Protein AF-A0A259CLA7-F1 (afdb_monomer)

Foldseek 3Di:
DDPDDDQLVVLVVLLVPFDPLLCVLLVCLNVQSPDPVHALLVSLVSLVVSVVQLLLLLQLLLLCQVVVADNVLSNVLSVLDPDDLVNSVLLLQLRFDDPVCPVLGQDVVLSCLLVLSVVVNVCSVVVHDDDSNSSSVSSSSSSVSLRVVQVSSCVNRVGGSSGDPPCSNPPDHHDDNVVSVVVCVVSPSDNPPPPPPPDDD

Solvent-accessible surface area (backbone atoms only — not comparable to full-atom values): 11556 Å² total; per-residue (Å²): 136,83,80,78,72,91,39,61,63,58,35,51,50,49,54,67,71,45,54,69,41,51,41,65,62,49,62,60,51,62,62,38,70,70,34,89,92,47,54,58,66,57,38,48,49,52,53,51,55,51,49,52,56,29,50,52,40,44,53,40,45,36,39,36,47,71,67,20,26,28,64,67,62,39,46,52,44,55,73,70,49,83,78,43,76,65,54,48,52,54,44,49,45,66,67,48,44,44,94,89,42,68,89,44,36,76,60,65,71,59,72,53,58,44,56,63,39,50,54,52,50,53,39,48,78,70,70,47,94,70,61,63,62,58,50,36,53,30,46,38,44,48,54,53,37,51,52,54,49,30,53,47,41,28,70,58,65,68,37,35,50,50,41,74,72,74,71,62,54,69,88,66,74,55,45,55,67,72,58,28,54,50,51,36,46,74,68,62,49,63,80,86,75,74,74,69,90,68,77,89,134

Mean predicted aligned error: 7.54 Å

Radius of gyration: 19.26 Å; Cα contacts (8 Å, |Δi|>4): 217; chains: 1; bounding box: 48×49×58 Å

Structure (mmCIF, N/CA/C/O backbone):
data_AF-A0A259CLA7-F1
#
_entry.id   AF-A0A259CLA7-F1
#
loop_
_atom_site.group_PDB
_atom_site.id
_atom_site.type_symbol
_atom_site.label_atom_id
_atom_site.label_alt_id
_atom_site.label_comp_id
_atom_site.label_asym_id
_atom_site.label_entity_id
_atom_site.label_seq_id
_atom_site.pdbx_PDB_ins_code
_atom_site.Cartn_x
_atom_site.Cartn_y
_atom_site.Cartn_z
_atom_site.occupancy
_atom_site.B_iso_or_equiv
_atom_site.auth_seq_id
_atom_site.auth_comp_id
_atom_site.auth_asym_id
_atom_site.auth_atom_id
_atom_site.pdbx_PDB_model_num
ATOM 1 N N . MET A 1 1 ? 23.508 8.935 -32.894 1.00 32.22 1 MET A N 1
ATOM 2 C CA . MET A 1 1 ? 22.497 9.513 -31.981 1.00 32.22 1 MET A CA 1
ATOM 3 C C . MET A 1 1 ? 21.351 8.520 -31.853 1.00 32.22 1 MET A C 1
ATOM 5 O O . MET A 1 1 ? 20.567 8.383 -32.784 1.00 32.22 1 MET A O 1
ATOM 9 N N . ALA A 1 2 ? 21.320 7.733 -30.776 1.00 34.12 2 ALA A N 1
ATOM 10 C CA . ALA A 1 2 ? 20.264 6.746 -30.567 1.00 34.12 2 ALA A CA 1
ATOM 11 C C . ALA A 1 2 ? 18.959 7.472 -30.205 1.00 34.12 2 ALA A C 1
ATOM 13 O O . ALA A 1 2 ? 18.927 8.256 -29.259 1.00 34.12 2 ALA A O 1
ATOM 14 N N . LYS A 1 3 ? 17.896 7.248 -30.987 1.00 33.78 3 LYS A N 1
ATOM 15 C CA . LYS A 1 3 ? 16.549 7.752 -30.692 1.00 33.78 3 LYS A CA 1
ATOM 16 C C . LYS A 1 3 ? 16.127 7.263 -29.303 1.00 33.78 3 LYS A C 1
ATOM 18 O O . LYS A 1 3 ? 16.074 6.058 -29.066 1.00 33.78 3 LYS A O 1
ATOM 23 N N . LYS A 1 4 ? 15.821 8.209 -28.412 1.00 36.16 4 LYS A N 1
ATOM 24 C CA . LYS A 1 4 ? 15.268 7.968 -27.073 1.00 36.16 4 LYS A CA 1
ATOM 25 C C . LYS A 1 4 ? 14.023 7.066 -27.201 1.00 36.16 4 LYS A C 1
ATOM 27 O O . LYS A 1 4 ? 13.143 7.393 -27.999 1.00 36.16 4 LYS A O 1
ATOM 32 N N . PRO A 1 5 ? 13.938 5.921 -26.500 1.00 36.41 5 PRO A N 1
ATOM 33 C CA . PRO A 1 5 ? 12.796 5.026 -26.636 1.00 36.41 5 PRO A CA 1
ATOM 34 C C . PRO A 1 5 ? 11.530 5.651 -26.009 1.00 36.41 5 PRO A C 1
ATOM 36 O O . PRO A 1 5 ? 11.637 6.321 -24.982 1.00 36.41 5 PRO A O 1
ATOM 39 N N . PRO A 1 6 ? 10.322 5.406 -26.554 1.00 42.72 6 PRO A N 1
ATOM 40 C CA . PRO A 1 6 ? 9.149 6.280 -26.375 1.00 42.72 6 PRO A CA 1
ATOM 41 C C . PRO A 1 6 ? 8.440 6.267 -25.003 1.00 42.72 6 PRO A C 1
ATOM 43 O O . PRO A 1 6 ? 7.346 6.799 -24.904 1.00 42.72 6 PRO A O 1
ATOM 46 N N . ASN A 1 7 ? 9.003 5.685 -23.936 1.00 59.47 7 ASN A N 1
ATOM 47 C CA . ASN A 1 7 ? 8.205 5.302 -22.749 1.00 59.47 7 ASN A CA 1
ATOM 48 C C . ASN A 1 7 ? 8.542 6.030 -21.429 1.00 59.47 7 ASN A C 1
ATOM 50 O O . ASN A 1 7 ? 7.901 5.738 -20.427 1.00 59.47 7 ASN A O 1
ATOM 54 N N . SER A 1 8 ? 9.544 6.918 -21.370 1.00 64.81 8 SER A N 1
ATOM 55 C CA . SER A 1 8 ? 9.834 7.692 -20.137 1.00 64.81 8 SER A CA 1
ATOM 56 C C . SER A 1 8 ? 8.822 8.828 -19.944 1.00 64.81 8 SER A C 1
ATOM 58 O O . SER A 1 8 ? 8.293 9.031 -18.850 1.00 64.81 8 SER A O 1
ATOM 60 N N . ASP A 1 9 ? 8.459 9.489 -21.044 1.00 78.62 9 ASP A N 1
ATOM 61 C CA . ASP A 1 9 ? 7.543 10.628 -21.038 1.00 78.62 9 ASP A CA 1
ATOM 62 C C . ASP A 1 9 ? 6.138 10.239 -20.555 1.00 78.62 9 ASP A C 1
ATOM 64 O O . ASP A 1 9 ? 5.470 11.038 -19.905 1.00 78.62 9 ASP A O 1
ATOM 68 N N . ASP A 1 10 ? 5.692 9.008 -20.812 1.00 84.12 10 ASP A N 1
ATOM 69 C CA . ASP A 1 10 ? 4.370 8.542 -20.384 1.00 84.12 10 ASP A CA 1
ATOM 70 C C . ASP A 1 10 ? 4.290 8.281 -18.878 1.00 84.12 10 ASP A C 1
ATOM 72 O O . ASP A 1 10 ? 3.266 8.580 -18.262 1.00 84.12 10 ASP A O 1
ATOM 76 N N . VAL A 1 11 ? 5.375 7.805 -18.257 1.00 86.31 11 VAL A N 1
ATOM 77 C CA . VAL A 1 11 ? 5.440 7.670 -16.794 1.00 86.31 11 VAL A CA 1
ATOM 78 C C . VAL A 1 11 ? 5.480 9.045 -16.139 1.00 86.31 11 VAL A C 1
ATOM 80 O O . VAL A 1 11 ? 4.775 9.278 -15.161 1.00 86.31 11 VAL A O 1
ATOM 83 N N . ILE A 1 12 ? 6.243 9.983 -16.708 1.00 89.00 12 ILE A N 1
ATOM 84 C CA . ILE A 1 12 ? 6.303 11.367 -16.224 1.00 89.00 12 ILE A CA 1
ATOM 85 C C . ILE A 1 12 ? 4.924 12.031 -16.330 1.00 89.00 12 ILE A C 1
ATOM 87 O O . ILE A 1 12 ? 4.471 12.657 -15.373 1.00 89.00 12 ILE A O 1
ATOM 91 N N . LYS A 1 13 ? 4.215 11.866 -17.455 1.00 89.19 13 LYS A N 1
ATOM 92 C CA . LYS A 1 13 ? 2.834 12.351 -17.614 1.00 89.19 13 LYS A CA 1
ATOM 93 C C . LYS A 1 13 ? 1.908 11.737 -16.568 1.00 89.19 13 LYS A C 1
ATOM 95 O O . LYS A 1 13 ? 1.192 12.478 -15.902 1.00 89.19 13 LYS A O 1
ATOM 100 N N . ALA A 1 14 ? 1.943 10.415 -16.391 1.00 90.00 14 ALA A N 1
ATOM 101 C CA . ALA A 1 14 ? 1.120 9.729 -15.398 1.00 90.00 14 ALA A CA 1
ATOM 102 C C . ALA A 1 14 ? 1.404 10.233 -13.976 1.00 90.00 14 ALA A C 1
ATOM 104 O O . ALA A 1 14 ? 0.478 10.593 -13.256 1.00 90.00 14 ALA A O 1
ATOM 105 N N . TYR A 1 15 ? 2.680 10.353 -13.604 1.00 92.00 15 TYR A N 1
ATOM 106 C CA . TYR A 1 15 ? 3.101 10.908 -12.321 1.00 92.00 15 TYR A CA 1
ATOM 107 C C . TYR A 1 15 ? 2.617 12.349 -12.136 1.00 92.00 15 TYR A C 1
ATOM 109 O O . TYR A 1 15 ? 2.125 12.712 -11.071 1.00 92.00 15 TYR A O 1
ATOM 117 N N . ASN A 1 16 ? 2.693 13.176 -13.179 1.00 91.19 16 ASN A N 1
ATOM 118 C CA . ASN A 1 16 ? 2.239 14.562 -13.132 1.00 91.19 16 ASN A CA 1
ATOM 119 C C . ASN A 1 16 ? 0.717 14.705 -13.007 1.00 91.19 16 ASN A C 1
ATOM 121 O O . ASN A 1 16 ? 0.265 15.699 -12.437 1.00 91.19 16 ASN A O 1
ATOM 125 N N . LEU A 1 17 ? -0.057 13.722 -13.466 1.00 92.38 17 LEU A N 1
ATOM 126 C CA . LEU A 1 17 ? -1.509 13.669 -13.275 1.00 92.38 17 LEU A CA 1
ATOM 127 C C . LEU A 1 17 ? -1.913 13.230 -11.859 1.00 92.38 17 LEU A C 1
ATOM 129 O O . LEU A 1 17 ? -3.044 13.480 -11.445 1.00 92.38 17 LEU A O 1
ATOM 133 N N . CYS A 1 18 ? -1.007 12.613 -11.099 1.00 92.50 18 CYS A N 1
ATOM 134 C CA . CYS A 1 18 ? -1.284 12.207 -9.728 1.00 92.50 18 CYS A CA 1
ATOM 135 C C . CYS A 1 18 ? -1.494 13.407 -8.788 1.00 92.50 18 CYS A 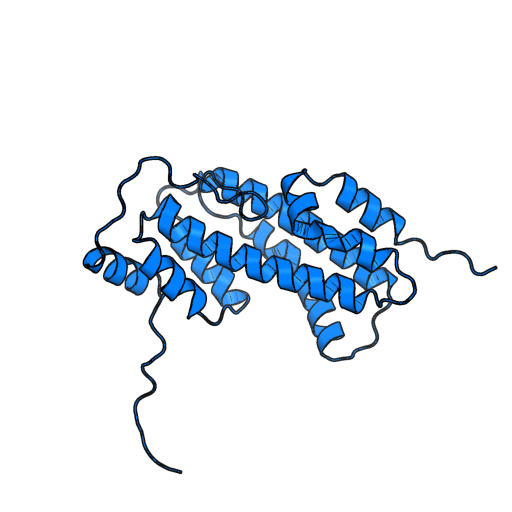C 1
ATOM 137 O O . CYS A 1 18 ? -0.947 14.503 -8.975 1.00 92.50 18 CYS A O 1
ATOM 139 N N . SER A 1 19 ? -2.255 13.171 -7.716 1.00 93.75 19 SER A N 1
ATOM 140 C CA . SER A 1 19 ? -2.429 14.135 -6.629 1.00 93.75 19 SER A CA 1
ATOM 141 C C . SER A 1 19 ? -1.108 14.413 -5.901 1.00 93.75 19 SER A C 1
ATOM 143 O O . SER A 1 19 ? -0.152 13.638 -5.986 1.00 93.75 19 SER A O 1
ATOM 145 N N . LYS A 1 20 ? -1.059 15.523 -5.152 1.00 93.31 20 LYS A N 1
ATOM 146 C CA . LYS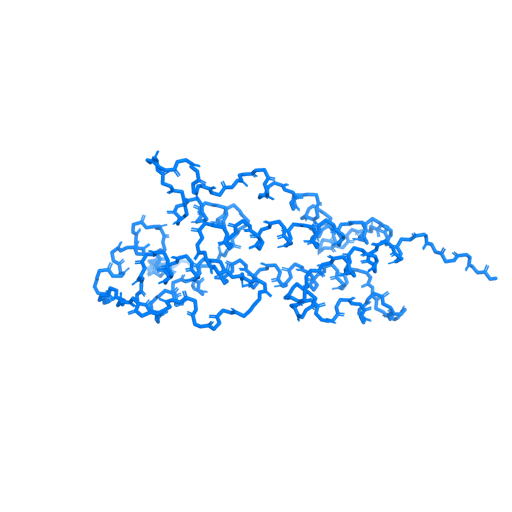 A 1 20 ? 0.113 15.888 -4.342 1.00 93.31 20 LYS A CA 1
ATOM 147 C C . LYS A 1 20 ? 0.504 14.774 -3.366 1.00 93.31 20 LYS A C 1
ATOM 149 O O . LYS A 1 20 ? 1.676 14.441 -3.301 1.00 93.31 20 LYS A O 1
ATOM 154 N N . ASP A 1 21 ? -0.469 14.157 -2.695 1.00 92.81 21 ASP A N 1
ATOM 155 C CA . ASP A 1 21 ? -0.229 13.047 -1.762 1.00 92.81 21 ASP A CA 1
ATOM 156 C C . ASP A 1 21 ? 0.521 11.890 -2.434 1.00 92.81 21 ASP A C 1
ATOM 158 O O . ASP A 1 21 ? 1.532 11.421 -1.924 1.00 92.81 21 ASP A O 1
ATOM 162 N N . ILE A 1 22 ? 0.069 11.468 -3.618 1.00 94.38 22 ILE A N 1
ATOM 163 C CA . ILE A 1 22 ? 0.699 10.373 -4.365 1.00 94.38 22 ILE A CA 1
ATOM 164 C C . ILE A 1 22 ? 2.112 10.766 -4.813 1.00 94.38 22 ILE A C 1
ATOM 166 O O . ILE A 1 22 ? 3.036 9.965 -4.691 1.00 94.38 22 ILE A O 1
ATOM 170 N N . LYS A 1 23 ? 2.305 11.999 -5.296 1.00 94.56 23 LYS A N 1
ATOM 171 C CA . LYS A 1 23 ? 3.629 12.503 -5.692 1.00 94.56 23 LYS A CA 1
ATOM 172 C C . LYS A 1 23 ? 4.595 12.537 -4.509 1.0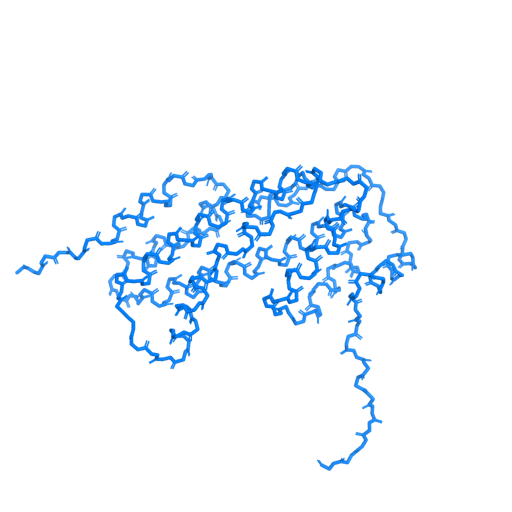0 94.56 23 LYS A C 1
ATOM 174 O O . LYS A 1 23 ? 5.690 11.998 -4.603 1.00 94.56 23 LYS A O 1
ATOM 179 N N . ASP A 1 24 ? 4.167 13.094 -3.381 1.00 94.44 24 ASP A N 1
ATOM 180 C CA . ASP A 1 24 ? 4.967 13.151 -2.157 1.00 94.44 24 ASP A CA 1
ATOM 181 C C . ASP A 1 24 ? 5.314 11.736 -1.660 1.00 94.44 24 ASP A C 1
ATOM 183 O O . ASP A 1 24 ? 6.422 11.487 -1.185 1.00 94.44 24 ASP A O 1
ATOM 187 N N . TYR A 1 25 ? 4.395 10.777 -1.809 1.00 96.12 25 TYR A N 1
ATOM 188 C CA . TYR A 1 25 ? 4.624 9.388 -1.416 1.00 96.12 25 TYR A CA 1
ATOM 189 C C . TYR A 1 25 ? 5.695 8.684 -2.256 1.00 96.12 25 TYR A C 1
ATOM 191 O O . TYR A 1 25 ? 6.516 7.933 -1.713 1.00 96.12 25 TYR A O 1
ATOM 199 N N . TYR A 1 26 ? 5.687 8.940 -3.566 1.00 95.69 26 TYR A N 1
ATOM 200 C CA . TYR A 1 26 ? 6.607 8.388 -4.564 1.00 95.69 26 TYR A CA 1
ATOM 201 C C . TYR A 1 26 ? 7.685 9.400 -4.991 1.00 95.69 26 TYR A C 1
ATOM 203 O O . TYR A 1 26 ? 8.118 9.380 -6.142 1.00 95.69 26 TYR A O 1
ATOM 211 N N . CYS A 1 27 ? 8.131 10.270 -4.080 1.00 94.00 27 CYS A N 1
ATOM 212 C CA . CYS A 1 27 ? 9.001 11.411 -4.389 1.00 94.00 27 CYS A CA 1
ATOM 213 C C . CYS A 1 27 ? 10.292 11.056 -5.151 1.00 94.00 27 CYS A C 1
ATOM 215 O O . CYS A 1 27 ? 10.745 11.842 -5.978 1.00 94.00 27 CYS A O 1
ATOM 217 N N . GLU A 1 28 ? 10.849 9.861 -4.930 1.00 93.81 28 GLU A N 1
ATOM 218 C CA . GLU A 1 28 ? 12.094 9.416 -5.575 1.00 93.81 28 GLU A CA 1
ATOM 219 C C . GLU A 1 28 ? 11.882 8.825 -6.975 1.00 93.81 28 GLU A C 1
ATOM 221 O O . GLU A 1 28 ? 12.847 8.597 -7.700 1.00 93.81 28 GLU A O 1
ATOM 226 N N . LEU A 1 29 ? 10.637 8.553 -7.383 1.00 92.75 29 LEU A N 1
ATOM 227 C CA . LEU A 1 29 ? 10.356 7.798 -8.606 1.00 92.75 29 LEU A CA 1
ATOM 228 C C . LEU A 1 29 ? 10.923 8.477 -9.857 1.00 92.75 29 LEU A C 1
ATOM 230 O O . LEU A 1 29 ? 11.523 7.813 -10.699 1.00 92.75 29 LEU A O 1
ATOM 234 N N . LEU A 1 30 ? 10.749 9.796 -9.981 1.00 90.56 30 LEU A N 1
ATOM 235 C CA . LEU A 1 30 ? 11.268 10.529 -11.137 1.00 90.56 30 LEU A CA 1
ATOM 236 C C . LEU A 1 30 ? 12.797 10.525 -11.161 1.00 90.56 30 LEU A C 1
ATOM 238 O O . LEU A 1 30 ? 13.376 10.284 -12.217 1.00 90.56 30 LEU A O 1
ATOM 242 N N . SER A 1 31 ? 13.439 10.712 -10.006 1.00 90.31 31 SER A N 1
ATOM 243 C CA . SER A 1 31 ? 14.898 10.664 -9.872 1.00 90.31 31 SER A CA 1
ATOM 244 C C . SER A 1 31 ? 15.460 9.299 -10.279 1.00 90.31 31 SER A C 1
ATOM 246 O O . SER A 1 31 ? 16.484 9.235 -10.954 1.00 90.31 31 SER A O 1
ATOM 248 N N . LEU A 1 32 ? 14.768 8.209 -9.926 1.00 89.88 32 LEU A N 1
ATOM 249 C CA . LEU A 1 32 ? 15.153 6.848 -10.313 1.00 89.88 32 LEU A CA 1
ATOM 250 C C . LEU A 1 32 ? 15.013 6.604 -11.822 1.00 89.88 32 LEU A C 1
ATOM 252 O O . LEU A 1 32 ? 15.846 5.919 -12.398 1.00 89.88 32 LEU A O 1
ATOM 256 N N . LEU A 1 33 ? 13.985 7.169 -12.462 1.00 86.69 33 LEU A N 1
ATOM 257 C CA . LEU A 1 33 ? 13.718 6.987 -13.897 1.00 86.69 33 LEU A CA 1
ATOM 258 C C . LEU A 1 33 ? 14.537 7.907 -14.811 1.00 86.69 33 LEU A C 1
ATOM 260 O O . LEU A 1 33 ? 14.673 7.626 -16.000 1.00 86.69 33 LEU A O 1
ATOM 264 N N . GLN A 1 34 ? 15.009 9.041 -14.293 1.00 85.31 34 GLN A N 1
ATOM 265 C CA . GLN A 1 34 ? 15.797 10.024 -15.044 1.00 85.31 34 GLN A CA 1
ATOM 266 C C . GLN A 1 34 ? 17.305 9.788 -14.931 1.00 85.31 34 GLN A C 1
ATOM 268 O O . GLN A 1 34 ? 18.073 10.386 -15.681 1.00 85.31 34 GLN A O 1
ATOM 273 N N . ASN A 1 35 ? 17.735 8.943 -13.996 1.00 84.69 35 ASN A N 1
ATOM 274 C CA . ASN A 1 35 ? 19.134 8.594 -13.835 1.00 84.69 35 ASN A CA 1
ATOM 275 C C . ASN A 1 35 ? 19.494 7.419 -14.751 1.00 84.69 35 ASN A C 1
ATOM 277 O O . ASN A 1 35 ? 19.181 6.273 -14.444 1.00 84.69 35 ASN A O 1
ATOM 281 N N . ASP A 1 36 ? 20.220 7.703 -15.834 1.00 79.75 36 ASP A N 1
ATOM 282 C CA . ASP A 1 36 ? 20.655 6.692 -16.810 1.00 79.75 36 ASP A CA 1
ATOM 283 C C . ASP A 1 36 ? 21.564 5.596 -16.208 1.00 79.75 36 ASP A C 1
ATOM 285 O O . ASP A 1 36 ? 21.750 4.544 -16.819 1.00 79.75 36 ASP A O 1
ATOM 289 N N . SER A 1 37 ? 22.128 5.815 -15.011 1.00 82.44 37 SER A N 1
ATOM 290 C CA . SER A 1 37 ? 22.936 4.815 -14.292 1.00 82.44 37 SER A CA 1
ATOM 291 C C . SER A 1 37 ? 22.096 3.816 -13.488 1.00 82.44 37 SER A C 1
ATOM 293 O O . SER A 1 37 ? 22.645 2.855 -12.951 1.00 82.44 37 SER A O 1
ATOM 295 N N . ILE A 1 38 ? 20.787 4.045 -13.353 1.00 84.56 38 ILE A N 1
ATOM 296 C CA . ILE A 1 38 ? 19.876 3.219 -12.557 1.00 84.56 38 ILE A CA 1
ATOM 297 C C . ILE A 1 38 ? 18.959 2.433 -13.496 1.00 84.56 38 ILE A C 1
ATOM 299 O O . ILE A 1 38 ? 18.421 2.960 -14.465 1.00 84.56 38 ILE A O 1
ATOM 303 N N . SER A 1 39 ? 18.764 1.145 -13.209 1.00 87.56 39 SER A N 1
ATOM 304 C CA . SER A 1 39 ? 17.858 0.303 -13.990 1.00 87.56 39 SER A CA 1
ATOM 305 C C . SER A 1 39 ? 16.388 0.606 -13.678 1.00 87.56 39 SER A C 1
ATOM 307 O O . SER A 1 39 ? 16.010 0.805 -12.522 1.00 87.56 39 SER A O 1
ATOM 309 N N . ASP A 1 40 ? 15.516 0.518 -14.688 1.00 89.12 40 ASP A N 1
ATOM 310 C CA . ASP A 1 40 ? 14.055 0.589 -14.499 1.00 89.12 40 ASP A CA 1
ATOM 311 C C . ASP A 1 40 ? 13.541 -0.480 -13.511 1.00 89.12 40 ASP A C 1
ATOM 313 O O . ASP A 1 40 ? 12.523 -0.294 -12.843 1.00 89.12 40 ASP A O 1
ATOM 317 N N . GLU A 1 41 ? 14.265 -1.594 -13.384 1.00 91.69 41 GLU A N 1
ATOM 318 C CA . GLU A 1 41 ? 14.035 -2.648 -12.391 1.00 91.69 41 GLU A CA 1
ATOM 319 C C . GLU A 1 41 ? 14.091 -2.107 -10.955 1.00 91.69 41 GLU A C 1
ATOM 321 O O . GLU A 1 41 ? 13.274 -2.479 -10.109 1.00 91.69 41 GLU A O 1
ATOM 326 N N . THR A 1 42 ? 15.006 -1.174 -10.689 1.00 91.94 42 THR A N 1
ATOM 327 C CA . THR A 1 42 ? 15.108 -0.486 -9.397 1.00 91.94 42 THR A CA 1
ATOM 328 C C . THR A 1 42 ? 13.887 0.403 -9.166 1.00 91.94 42 THR A C 1
ATOM 330 O O . THR A 1 42 ? 13.315 0.397 -8.075 1.00 91.94 42 THR A O 1
ATOM 333 N N . ALA A 1 43 ? 13.426 1.114 -10.201 1.00 92.94 43 ALA A N 1
ATOM 334 C CA . ALA A 1 43 ? 12.256 1.986 -10.112 1.00 92.94 43 ALA A CA 1
ATOM 335 C C . ALA A 1 43 ? 10.964 1.202 -9.819 1.00 92.94 43 ALA A C 1
ATOM 337 O O . ALA A 1 43 ? 10.219 1.561 -8.905 1.00 92.94 43 ALA A O 1
ATOM 338 N N . ILE A 1 44 ? 10.708 0.092 -10.525 1.00 93.62 44 ILE A N 1
ATOM 339 C CA . ILE A 1 44 ? 9.533 -0.749 -10.236 1.00 93.62 44 ILE A CA 1
ATOM 340 C C . ILE A 1 44 ? 9.641 -1.417 -8.858 1.00 93.62 44 ILE A C 1
ATOM 342 O O . ILE A 1 44 ? 8.643 -1.506 -8.143 1.00 93.62 44 ILE A O 1
ATOM 346 N N . SER A 1 45 ? 10.841 -1.818 -8.432 1.00 94.12 45 SER A N 1
ATOM 347 C CA . SER A 1 45 ? 11.066 -2.370 -7.090 1.00 94.12 45 SER A CA 1
ATOM 348 C C . SER A 1 45 ? 10.748 -1.347 -5.998 1.00 94.12 45 SER A C 1
ATOM 350 O O . SER A 1 45 ? 10.026 -1.663 -5.052 1.00 94.12 45 SER A O 1
ATOM 352 N N . TYR A 1 46 ? 11.192 -0.098 -6.168 1.00 95.50 46 TYR A N 1
ATOM 353 C CA . TYR A 1 46 ? 10.831 1.019 -5.292 1.00 95.50 46 TYR A CA 1
ATOM 354 C C . TYR A 1 46 ? 9.313 1.234 -5.235 1.00 95.50 46 TYR A C 1
ATOM 356 O O . TYR A 1 46 ? 8.745 1.382 -4.150 1.00 95.50 46 TYR A O 1
ATOM 364 N N . CYS A 1 47 ? 8.635 1.196 -6.386 1.00 95.38 47 CYS A N 1
ATOM 365 C CA . CYS A 1 47 ? 7.183 1.318 -6.443 1.00 95.38 47 CYS A CA 1
ATOM 366 C C . CYS A 1 47 ? 6.474 0.235 -5.615 1.00 95.38 47 CYS A C 1
ATOM 368 O O . CYS A 1 47 ? 5.556 0.553 -4.858 1.00 95.38 47 CYS A O 1
ATOM 370 N N . PHE A 1 48 ? 6.910 -1.023 -5.718 1.00 94.62 48 PHE A N 1
ATOM 371 C CA . PHE A 1 48 ? 6.331 -2.130 -4.951 1.00 94.62 48 PHE A CA 1
ATOM 372 C C . PHE A 1 48 ? 6.659 -2.064 -3.460 1.00 94.62 48 PHE A C 1
ATOM 374 O O . PHE A 1 48 ? 5.777 -2.312 -2.643 1.00 94.62 48 PHE A O 1
ATOM 381 N N . PHE A 1 49 ? 7.871 -1.648 -3.096 1.00 94.50 49 PHE A N 1
ATOM 382 C CA . PHE A 1 49 ? 8.230 -1.377 -1.704 1.00 94.50 49 PHE A CA 1
ATOM 383 C C . PHE A 1 49 ? 7.311 -0.318 -1.073 1.00 94.50 49 PHE A C 1
ATOM 385 O O . PHE A 1 49 ? 6.836 -0.463 0.054 1.00 94.50 49 PHE A O 1
ATOM 392 N N . LYS A 1 50 ? 7.003 0.746 -1.819 1.00 95.69 50 LYS A N 1
ATOM 393 C CA . LYS A 1 50 ? 6.047 1.777 -1.400 1.00 95.69 50 LYS A CA 1
ATOM 394 C C . LYS A 1 50 ? 4.611 1.248 -1.331 1.00 95.69 50 LYS A C 1
ATOM 396 O O . LYS A 1 50 ? 3.892 1.591 -0.400 1.00 95.69 50 LYS A O 1
ATOM 401 N N . LEU A 1 51 ? 4.186 0.394 -2.262 1.00 94.38 51 LEU A N 1
ATOM 402 C CA . LEU A 1 51 ? 2.864 -0.247 -2.197 1.00 94.38 51 LEU A CA 1
ATOM 403 C C . LEU A 1 51 ? 2.697 -1.132 -0.958 1.00 94.38 51 LEU A C 1
ATOM 405 O O . LEU A 1 51 ? 1.626 -1.140 -0.354 1.00 94.38 51 LEU A O 1
ATOM 409 N N . GLU A 1 52 ? 3.739 -1.852 -0.555 1.00 92.75 52 GLU A N 1
ATOM 410 C CA . GLU A 1 52 ? 3.716 -2.682 0.652 1.00 92.75 52 GLU A CA 1
ATOM 411 C C . GLU A 1 52 ? 3.555 -1.822 1.913 1.00 92.75 52 GLU A C 1
ATOM 413 O O . GLU A 1 52 ? 2.657 -2.059 2.724 1.00 92.75 52 GLU A O 1
ATOM 418 N N . GLN A 1 53 ? 4.308 -0.721 2.011 1.00 93.44 53 GLN A N 1
ATOM 419 C CA . GLN A 1 53 ? 4.112 0.269 3.075 1.00 93.44 53 GLN A CA 1
ATOM 420 C C . GLN A 1 53 ? 2.694 0.859 3.079 1.00 93.44 53 GLN A C 1
ATOM 422 O O . GLN A 1 53 ? 2.107 1.060 4.145 1.00 93.44 53 GLN A O 1
ATOM 427 N N . ALA A 1 54 ? 2.127 1.154 1.907 1.00 94.44 54 ALA A N 1
ATOM 428 C CA . ALA A 1 54 ? 0.759 1.650 1.801 1.00 94.44 54 ALA A CA 1
ATOM 429 C C . ALA A 1 54 ? -0.249 0.590 2.265 1.00 94.44 54 ALA A C 1
ATOM 431 O O . ALA A 1 54 ? -1.193 0.920 2.974 1.00 94.44 54 ALA A O 1
ATOM 432 N N . SER A 1 55 ? -0.010 -0.682 1.949 1.00 93.25 55 SER A N 1
ATOM 433 C CA . SER A 1 55 ? -0.848 -1.804 2.383 1.00 93.25 55 SER A CA 1
ATOM 434 C C . SER A 1 55 ? -0.882 -1.916 3.910 1.00 93.25 55 SER A C 1
ATOM 436 O O . SER A 1 55 ? -1.963 -1.978 4.495 1.00 93.25 55 SER A O 1
ATOM 438 N N . HIS A 1 56 ? 0.271 -1.802 4.580 1.00 93.50 56 HIS A N 1
ATOM 439 C CA . HIS A 1 56 ? 0.336 -1.740 6.047 1.00 93.50 56 HIS A CA 1
ATOM 440 C C . HIS A 1 56 ? -0.462 -0.552 6.601 1.00 93.50 56 HIS A C 1
ATOM 442 O O . HIS A 1 56 ? -1.247 -0.701 7.538 1.00 93.50 56 HIS A O 1
ATOM 448 N N . ARG A 1 57 ? -0.323 0.634 5.989 1.00 94.44 57 ARG A N 1
ATOM 449 C CA . ARG A 1 57 ? -1.083 1.831 6.386 1.00 94.44 57 ARG A CA 1
ATOM 450 C C . ARG A 1 57 ? -2.589 1.660 6.212 1.00 94.44 57 ARG A C 1
ATOM 452 O O . ARG A 1 57 ? -3.336 2.170 7.042 1.00 94.44 57 ARG A O 1
ATOM 459 N N . ILE A 1 58 ? -3.031 0.962 5.167 1.00 94.75 58 ILE A N 1
ATOM 460 C CA . ILE A 1 58 ? -4.446 0.660 4.920 1.00 94.75 58 ILE A CA 1
ATOM 461 C C . ILE A 1 58 ? -4.995 -0.225 6.034 1.00 94.75 58 ILE A C 1
ATOM 463 O O . ILE A 1 58 ? -6.010 0.125 6.632 1.00 94.75 58 ILE A O 1
ATOM 467 N N . LEU A 1 59 ? -4.310 -1.325 6.359 1.00 94.50 59 LEU A N 1
ATOM 468 C CA . LEU A 1 59 ? -4.754 -2.235 7.416 1.00 94.50 59 LEU A CA 1
ATOM 469 C C . LEU A 1 59 ? -4.765 -1.546 8.780 1.00 94.50 59 LEU A C 1
ATOM 471 O O . LEU A 1 59 ? -5.773 -1.578 9.484 1.00 94.50 59 LEU A O 1
ATOM 475 N N . TYR A 1 60 ? -3.683 -0.846 9.120 1.00 94.94 60 TYR A N 1
ATOM 476 C CA . TYR A 1 60 ? -3.599 -0.062 10.349 1.00 94.94 60 TYR A CA 1
ATOM 477 C C . TYR A 1 60 ? -4.713 0.992 10.430 1.00 94.94 60 TYR A C 1
ATOM 479 O O . TYR A 1 60 ? -5.394 1.123 11.451 1.00 94.94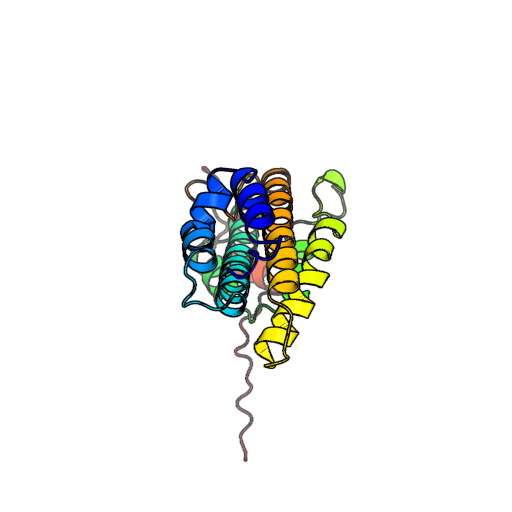 60 TYR A O 1
ATOM 487 N N . GLY A 1 61 ? -4.920 1.732 9.339 1.00 93.56 61 GLY A N 1
ATOM 488 C CA . GLY A 1 61 ? -5.949 2.756 9.234 1.00 93.56 61 GLY A CA 1
ATOM 489 C C . GLY A 1 61 ? -7.356 2.182 9.383 1.00 93.56 61 GLY A C 1
ATOM 490 O O . GLY A 1 61 ? -8.181 2.763 10.080 1.00 93.56 61 GLY A O 1
ATOM 491 N N . GLY A 1 62 ? -7.619 1.008 8.816 1.00 92.31 62 GLY A N 1
ATOM 492 C CA . GLY A 1 62 ? -8.881 0.304 8.996 1.00 92.31 62 GLY A CA 1
ATOM 493 C C . GLY A 1 62 ? -9.104 -0.153 10.439 1.00 92.31 62 GLY A C 1
ATOM 494 O O . GLY A 1 62 ? -10.135 0.151 11.033 1.00 92.31 62 GLY A O 1
ATOM 495 N N . LEU A 1 63 ? -8.113 -0.792 11.064 1.00 93.12 63 LEU A N 1
ATOM 496 C CA . LEU A 1 63 ? -8.220 -1.252 12.453 1.00 93.12 63 LEU A CA 1
ATOM 497 C C . LEU A 1 63 ? -8.473 -0.101 13.435 1.00 93.12 63 LEU A C 1
ATOM 499 O O . LEU A 1 63 ? -9.340 -0.188 14.302 1.00 93.12 63 LEU A O 1
ATOM 503 N N . VAL A 1 64 ? -7.721 0.992 13.315 1.00 92.69 64 VAL A N 1
ATOM 504 C CA . VAL A 1 64 ? -7.783 2.110 14.269 1.00 92.69 64 VAL A CA 1
ATOM 505 C C . VAL A 1 64 ? -8.882 3.114 13.919 1.00 92.69 64 VAL A C 1
ATOM 507 O O . VAL A 1 64 ? -9.510 3.681 14.817 1.00 92.69 64 VAL A O 1
ATOM 510 N N . GLY A 1 65 ? -9.087 3.373 12.630 1.00 89.69 65 GLY A N 1
ATOM 511 C CA . GLY A 1 65 ? -10.037 4.359 12.125 1.00 89.69 65 GLY A CA 1
ATOM 512 C C . GLY A 1 65 ? -11.460 3.824 12.106 1.00 89.69 65 GLY A C 1
ATOM 513 O O . GLY A 1 65 ? -12.339 4.464 12.675 1.00 89.69 65 GLY A O 1
ATOM 514 N N . VAL A 1 66 ? -11.660 2.640 11.520 1.00 89.25 66 VAL A N 1
ATOM 515 C CA . VAL A 1 66 ? -12.986 2.021 11.350 1.00 89.25 66 VAL A CA 1
ATOM 516 C C . VAL A 1 66 ? -13.385 1.244 12.600 1.00 89.25 66 VAL A C 1
ATOM 518 O O . VAL A 1 66 ? -14.433 1.503 13.178 1.00 89.25 66 VAL A O 1
ATOM 521 N N . HIS A 1 67 ? -12.517 0.351 13.082 1.00 90.50 67 HIS A N 1
ATOM 522 C CA . HIS A 1 67 ? -12.840 -0.540 14.211 1.00 90.50 67 HIS A CA 1
ATOM 523 C C . HIS A 1 67 ? -12.406 -0.012 15.582 1.00 90.50 67 HIS A C 1
ATOM 525 O O . HIS A 1 67 ? -12.561 -0.687 16.600 1.00 90.50 67 HIS A O 1
ATOM 531 N N . HIS A 1 68 ? -11.843 1.198 15.629 1.00 91.81 68 HIS A N 1
ATOM 532 C CA . HIS A 1 68 ? -11.412 1.867 16.860 1.00 91.81 68 HIS A CA 1
ATOM 533 C C . HIS A 1 68 ? -10.473 1.041 17.750 1.00 91.81 68 HIS A C 1
ATOM 535 O O . HIS A 1 68 ? -10.436 1.242 18.967 1.00 91.81 68 HIS A O 1
ATOM 541 N N . ALA A 1 69 ? -9.673 0.152 17.161 1.00 92.00 69 ALA A N 1
ATOM 542 C CA . ALA A 1 69 ? -8.678 -0.627 17.880 1.00 92.00 69 ALA A CA 1
ATOM 543 C C . ALA A 1 69 ? -7.735 0.268 18.711 1.00 92.00 69 ALA A C 1
ATOM 545 O O . ALA A 1 69 ? -7.493 1.450 18.412 1.00 92.00 69 ALA A O 1
ATOM 546 N N . GLU A 1 70 ? -7.191 -0.293 19.788 1.00 93.19 70 GLU A N 1
ATOM 547 C CA . GLU A 1 70 ? -6.047 0.302 20.476 1.00 93.19 70 GLU A CA 1
ATOM 548 C C . GLU A 1 70 ? -4.853 0.362 19.503 1.00 93.19 70 GLU A C 1
ATOM 550 O O . GLU A 1 70 ? -4.571 -0.589 18.773 1.00 93.19 70 GLU A O 1
ATOM 555 N N . LYS A 1 71 ? -4.198 1.526 19.437 1.00 91.62 71 LYS A N 1
ATOM 556 C CA . LYS A 1 71 ? -3.234 1.864 18.382 1.00 91.62 71 LYS A CA 1
ATOM 557 C C . LYS A 1 71 ? -1.991 0.985 18.422 1.00 91.62 71 LYS A C 1
ATOM 559 O O . LYS A 1 71 ? -1.484 0.624 17.366 1.00 91.62 71 LYS A O 1
ATOM 564 N N . THR A 1 72 ? -1.492 0.700 19.617 1.00 91.00 72 THR A N 1
ATOM 565 C CA . THR A 1 72 ? -0.257 -0.056 19.832 1.00 91.00 72 THR A CA 1
ATOM 566 C C . THR A 1 72 ? -0.460 -1.510 19.430 1.00 91.00 72 THR A C 1
ATOM 568 O O . THR A 1 72 ? 0.321 -2.044 18.649 1.00 91.00 72 THR A O 1
ATOM 571 N N . LEU A 1 73 ? -1.563 -2.117 19.872 1.00 91.62 73 LEU A N 1
ATOM 572 C CA . LEU A 1 73 ? -1.937 -3.480 19.510 1.00 91.62 73 LEU A CA 1
ATOM 573 C C . LEU A 1 73 ? -2.261 -3.615 18.022 1.00 91.62 73 LEU A C 1
ATOM 575 O O . LEU A 1 73 ? -1.879 -4.607 17.412 1.00 91.62 73 LEU A O 1
ATOM 579 N N . ALA A 1 74 ? -2.940 -2.631 17.427 1.00 91.81 74 ALA A N 1
ATOM 580 C CA . ALA A 1 74 ? -3.209 -2.635 15.991 1.00 91.81 74 ALA A CA 1
ATOM 581 C C . ALA A 1 74 ? -1.916 -2.552 15.169 1.00 91.81 74 ALA A C 1
ATOM 583 O O . ALA A 1 74 ? -1.782 -3.270 14.184 1.00 91.81 74 ALA A O 1
ATOM 584 N N . MET A 1 75 ? -0.963 -1.708 15.580 1.00 91.06 75 MET A N 1
ATOM 585 C CA . MET A 1 75 ? 0.337 -1.607 14.911 1.00 91.06 75 MET A CA 1
ATOM 586 C C . MET A 1 75 ? 1.106 -2.926 15.006 1.00 91.06 75 MET A C 1
ATOM 588 O O . MET A 1 75 ? 1.481 -3.482 13.982 1.00 91.06 75 MET A O 1
ATOM 592 N N . GLN A 1 76 ? 1.249 -3.473 16.218 1.00 91.25 76 GLN A N 1
ATOM 593 C CA . GLN A 1 76 ? 1.916 -4.760 16.440 1.00 91.25 76 GLN A CA 1
ATOM 594 C C . GLN A 1 76 ? 1.282 -5.878 15.612 1.00 91.25 76 GLN A C 1
ATOM 596 O O . GLN A 1 76 ? 1.987 -6.655 14.981 1.00 91.25 76 GLN A O 1
ATOM 601 N N . ALA A 1 77 ? -0.050 -5.932 15.577 1.00 90.81 77 ALA A N 1
ATOM 602 C CA . ALA A 1 77 ? -0.765 -6.938 14.815 1.00 90.81 77 ALA A CA 1
ATOM 603 C C . ALA A 1 77 ? -0.461 -6.857 13.318 1.00 90.81 77 ALA A C 1
ATOM 605 O O . ALA A 1 77 ? -0.264 -7.902 12.710 1.00 90.81 77 ALA A O 1
ATOM 606 N N . VAL A 1 78 ? -0.424 -5.652 12.738 1.00 91.12 78 VAL A N 1
ATOM 607 C CA . VAL A 1 78 ? -0.102 -5.448 11.317 1.00 91.12 78 VAL A CA 1
ATOM 608 C C . VAL A 1 78 ? 1.363 -5.773 11.032 1.00 91.12 78 VAL A C 1
ATOM 610 O O . VAL A 1 78 ? 1.633 -6.470 10.060 1.00 91.12 78 VAL A O 1
ATOM 613 N N . ASP A 1 79 ? 2.290 -5.331 11.884 1.00 88.75 79 ASP A N 1
ATOM 614 C CA . ASP A 1 79 ? 3.731 -5.553 11.705 1.00 88.75 79 ASP A CA 1
ATOM 615 C C . ASP A 1 79 ? 4.128 -7.035 11.832 1.00 88.75 79 ASP A C 1
ATOM 617 O O . ASP A 1 79 ? 5.061 -7.489 11.173 1.00 88.75 79 ASP A O 1
ATOM 621 N N . GLU A 1 80 ? 3.419 -7.806 12.661 1.00 87.50 80 GLU A N 1
ATOM 622 C CA . GLU A 1 80 ? 3.636 -9.250 12.813 1.00 87.50 80 GLU A CA 1
ATOM 623 C C . GLU A 1 80 ? 3.060 -10.075 11.650 1.00 87.50 80 GLU A C 1
ATOM 625 O O . GLU A 1 80 ? 3.437 -11.240 11.489 1.00 87.50 80 GLU A O 1
ATOM 630 N N . GLN A 1 81 ? 2.151 -9.520 10.839 1.00 84.00 81 GLN A N 1
ATOM 631 C CA . GLN A 1 81 ? 1.606 -10.254 9.699 1.00 84.00 81 GLN A CA 1
ATOM 632 C C . GLN A 1 81 ? 2.612 -10.309 8.553 1.00 84.00 81 GLN A C 1
ATOM 634 O O . GLN A 1 81 ? 3.040 -9.291 8.013 1.00 84.00 81 GLN A O 1
ATOM 639 N N . HIS A 1 82 ? 2.895 -11.522 8.080 1.00 80.44 82 HIS A N 1
ATOM 640 C CA . HIS A 1 82 ? 3.528 -11.687 6.781 1.00 80.44 82 HIS A CA 1
ATOM 641 C C . HIS A 1 82 ? 2.501 -11.420 5.673 1.00 80.44 82 HIS A C 1
ATOM 643 O O . HIS A 1 82 ? 1.688 -12.282 5.323 1.00 80.44 82 HIS A O 1
ATOM 649 N N . LEU A 1 83 ? 2.513 -10.199 5.140 1.00 81.25 83 LEU A N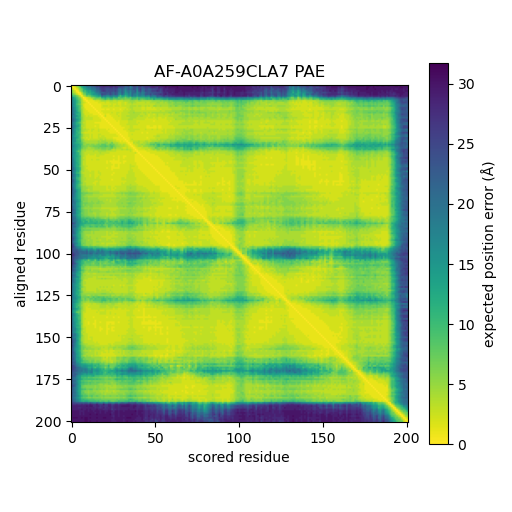 1
ATOM 650 C CA . LEU A 1 83 ? 1.500 -9.741 4.203 1.00 81.25 83 LEU A CA 1
ATOM 651 C C . LEU A 1 83 ? 1.744 -10.285 2.787 1.00 81.25 83 LEU A C 1
ATOM 653 O O . LEU A 1 83 ? 2.406 -9.672 1.952 1.00 81.25 83 LEU A O 1
ATOM 657 N N . THR A 1 84 ? 1.163 -11.447 2.488 1.00 84.62 84 THR A N 1
ATOM 658 C CA . THR A 1 84 ? 1.035 -11.901 1.096 1.00 84.62 84 THR A CA 1
ATOM 659 C C . THR A 1 84 ? -0.018 -11.069 0.356 1.00 84.62 84 THR A C 1
ATOM 661 O O . THR A 1 84 ? -0.901 -10.475 0.971 1.00 84.62 84 THR A O 1
ATOM 664 N N . ARG A 1 85 ? 0.023 -11.061 -0.983 1.00 82.25 85 ARG A N 1
ATOM 665 C CA . ARG A 1 85 ? -0.960 -10.347 -1.826 1.00 82.25 85 ARG A CA 1
ATOM 666 C C . ARG A 1 85 ? -2.399 -10.754 -1.524 1.00 82.25 85 ARG A C 1
ATOM 668 O O . ARG A 1 85 ? -3.257 -9.902 -1.327 1.00 82.25 85 ARG A O 1
ATOM 675 N N . GLN A 1 86 ? -2.644 -12.064 -1.475 1.00 83.44 86 GLN A N 1
ATOM 676 C CA . GLN A 1 86 ? -3.967 -12.592 -1.158 1.00 83.44 86 GLN A CA 1
ATOM 677 C C . GLN A 1 86 ? -4.337 -12.265 0.289 1.00 83.44 86 GLN A C 1
ATOM 679 O O . GLN A 1 86 ? -5.443 -11.803 0.533 1.00 83.44 86 GLN A O 1
ATOM 684 N N . GLY A 1 87 ? -3.382 -12.381 1.219 1.00 86.12 87 GLY A N 1
ATOM 685 C CA . GLY A 1 87 ? -3.590 -11.989 2.611 1.00 86.12 87 GLY A CA 1
ATOM 686 C C . GLY A 1 87 ? -4.017 -10.526 2.758 1.00 86.12 87 GLY A C 1
ATOM 687 O O . GLY A 1 87 ? -4.945 -10.241 3.506 1.00 86.12 87 GLY A O 1
ATOM 688 N N . PHE A 1 88 ? -3.407 -9.602 2.009 1.00 89.25 88 PHE A N 1
ATOM 689 C CA . PHE A 1 88 ? -3.823 -8.198 1.992 1.00 89.25 88 PHE A CA 1
ATOM 690 C C . PHE A 1 88 ? -5.273 -8.029 1.536 1.00 89.25 88 PHE A C 1
ATOM 692 O O . PHE A 1 88 ? -6.045 -7.358 2.217 1.00 89.25 88 PHE A O 1
ATOM 699 N N . ILE A 1 89 ? -5.652 -8.660 0.421 1.00 87.81 89 ILE A N 1
ATOM 700 C CA . ILE A 1 89 ? -7.024 -8.612 -0.103 1.00 87.81 89 ILE A CA 1
ATOM 701 C C . ILE A 1 89 ? -8.007 -9.173 0.931 1.00 87.81 89 ILE A C 1
ATOM 703 O O . ILE A 1 89 ? -9.005 -8.525 1.241 1.00 87.81 89 ILE A O 1
ATOM 707 N N . ASP A 1 90 ? -7.692 -10.328 1.517 1.00 88.25 90 ASP A N 1
ATOM 708 C CA . ASP A 1 90 ? -8.534 -10.987 2.513 1.00 88.25 90 ASP A CA 1
ATOM 709 C C . ASP A 1 90 ? -8.728 -10.104 3.754 1.00 88.25 90 ASP A C 1
ATOM 711 O O . ASP A 1 90 ? -9.842 -9.986 4.268 1.00 88.25 90 ASP A O 1
ATOM 715 N N . PHE A 1 91 ? -7.666 -9.448 4.235 1.00 90.62 91 PHE A N 1
ATOM 716 C CA . PHE A 1 91 ? -7.771 -8.511 5.351 1.00 90.62 91 PHE A CA 1
ATOM 717 C C . PHE A 1 91 ? -8.542 -7.245 4.977 1.00 90.62 91 PHE A C 1
ATOM 719 O O . PHE A 1 91 ? -9.363 -6.796 5.771 1.00 90.62 91 PHE A O 1
ATOM 726 N N . CYS A 1 92 ? -8.336 -6.685 3.784 1.00 88.69 92 CYS A N 1
ATOM 727 C CA . CYS A 1 92 ? -9.114 -5.542 3.310 1.00 88.69 92 CYS A CA 1
ATOM 728 C C . CYS A 1 92 ? -10.611 -5.856 3.282 1.00 88.69 92 CYS A C 1
ATOM 730 O O . CYS A 1 92 ? -11.398 -5.070 3.803 1.00 88.69 92 CYS A O 1
ATOM 732 N N . ILE A 1 93 ? -10.996 -7.015 2.748 1.00 88.06 93 ILE A N 1
ATOM 733 C CA . ILE A 1 93 ? -12.392 -7.459 2.730 1.00 88.06 93 ILE A CA 1
ATOM 734 C C . ILE A 1 93 ? -12.929 -7.570 4.160 1.00 88.06 93 ILE A C 1
ATOM 736 O O . ILE A 1 93 ? -13.958 -6.981 4.463 1.00 88.06 93 ILE A O 1
ATOM 740 N N . LYS A 1 94 ? -12.217 -8.241 5.073 1.00 89.94 94 LYS A N 1
ATOM 741 C CA . LYS A 1 94 ? -12.665 -8.397 6.471 1.00 89.94 94 LYS A CA 1
ATOM 742 C C . LYS A 1 94 ? -12.780 -7.077 7.237 1.00 89.94 94 LYS A C 1
ATOM 744 O O . LYS A 1 94 ? -13.585 -6.971 8.153 1.00 89.94 94 LYS A O 1
ATOM 749 N N . ILE A 1 95 ? -11.926 -6.105 6.928 1.00 90.38 95 ILE A N 1
ATOM 750 C CA . ILE A 1 95 ? -11.868 -4.826 7.641 1.00 90.38 95 ILE A CA 1
ATOM 751 C C . ILE A 1 95 ? -12.902 -3.838 7.105 1.00 90.38 95 ILE A C 1
ATOM 753 O O . ILE A 1 95 ? -13.473 -3.093 7.900 1.00 90.38 95 ILE A O 1
ATOM 757 N N . PHE A 1 96 ? -13.098 -3.782 5.788 1.00 89.19 96 PHE A N 1
ATOM 758 C CA . PHE A 1 96 ? -13.872 -2.718 5.148 1.00 89.19 96 PHE A CA 1
ATOM 759 C C . PHE A 1 96 ? -15.219 -3.167 4.594 1.00 89.19 96 PHE A C 1
ATOM 761 O O . PHE A 1 96 ? -16.065 -2.305 4.369 1.00 89.19 96 PHE A O 1
ATOM 768 N N . ASN A 1 97 ? -15.435 -4.465 4.368 1.00 85.12 97 ASN A N 1
ATOM 769 C CA . ASN A 1 97 ? -16.714 -4.925 3.852 1.00 85.12 97 ASN A CA 1
ATOM 770 C C . ASN A 1 97 ? -17.684 -5.214 4.989 1.00 85.12 97 ASN A C 1
ATOM 772 O O . ASN A 1 97 ? -17.355 -5.896 5.958 1.00 85.12 97 ASN A O 1
ATOM 776 N N . ASP A 1 98 ? -18.898 -4.720 4.804 1.00 76.00 98 ASP A N 1
ATOM 777 C CA . ASP A 1 98 ? -20.049 -4.992 5.643 1.00 76.00 98 ASP A CA 1
ATOM 778 C C . ASP A 1 98 ? -21.126 -5.640 4.760 1.00 76.00 98 ASP A C 1
ATOM 780 O O . ASP A 1 98 ? -21.391 -5.182 3.639 1.00 76.00 98 ASP A O 1
ATOM 784 N N . GLU A 1 99 ? -21.719 -6.738 5.230 1.00 67.81 99 GLU A N 1
ATOM 785 C CA . GLU A 1 99 ? -22.784 -7.438 4.504 1.00 67.81 99 GLU A CA 1
ATOM 786 C C . GLU A 1 99 ? -24.029 -6.551 4.348 1.00 67.81 99 GLU A C 1
ATOM 788 O O . GLU A 1 99 ? -24.707 -6.617 3.317 1.00 67.81 99 GLU A O 1
ATOM 793 N N . ASP A 1 100 ? -24.262 -5.653 5.308 1.00 62.19 100 ASP A N 1
ATOM 794 C CA . ASP A 1 100 ? -25.441 -4.791 5.352 1.00 62.19 100 ASP A CA 1
ATOM 795 C C . ASP A 1 100 ? -25.281 -3.523 4.495 1.00 62.19 100 ASP A C 1
ATOM 797 O O . ASP A 1 100 ? -26.266 -2.958 4.012 1.00 62.19 100 ASP A O 1
ATOM 801 N N . THR A 1 101 ? -24.041 -3.087 4.232 1.00 60.84 101 THR A N 1
ATOM 802 C CA . THR A 1 101 ? -23.756 -1.806 3.559 1.00 60.84 101 THR A CA 1
ATOM 803 C C . THR A 1 101 ? -22.870 -1.980 2.327 1.00 60.84 101 THR A C 1
ATOM 805 O O . THR A 1 101 ? -21.739 -1.497 2.266 1.00 60.84 101 THR A O 1
ATOM 808 N N . LYS A 1 102 ? -23.423 -2.596 1.271 1.00 63.22 102 LYS A N 1
ATOM 809 C CA . LYS A 1 102 ? -22.722 -2.825 -0.014 1.00 63.22 102 LYS A CA 1
ATOM 810 C C . LYS A 1 102 ? -22.065 -1.577 -0.615 1.00 63.22 102 LYS A C 1
ATOM 812 O O . LYS A 1 102 ? -21.085 -1.704 -1.342 1.00 63.22 102 LYS A O 1
ATOM 817 N N . SER A 1 103 ? -22.583 -0.378 -0.332 1.00 61.56 103 SER A N 1
ATOM 818 C CA . SER A 1 103 ? -22.006 0.876 -0.828 1.00 61.56 103 SER A CA 1
ATOM 819 C C . SER A 1 103 ? -20.643 1.206 -0.218 1.00 61.56 103 SER A C 1
ATOM 821 O O . SER A 1 103 ? -19.902 1.973 -0.823 1.00 61.56 103 SER A O 1
ATOM 823 N N . ASN A 1 104 ? -20.290 0.650 0.943 1.00 66.94 104 ASN A N 1
ATOM 824 C CA . ASN A 1 104 ? -19.033 0.936 1.646 1.00 66.94 104 ASN A CA 1
ATOM 825 C C . ASN A 1 104 ? -17.976 -0.159 1.471 1.00 66.94 104 ASN A C 1
ATOM 827 O O . ASN A 1 104 ? -16.872 -0.021 1.988 1.00 66.94 104 ASN A O 1
ATOM 831 N N . ASN A 1 105 ? -18.284 -1.191 0.687 1.00 80.12 105 ASN A N 1
ATOM 832 C CA . ASN A 1 105 ? -17.358 -2.281 0.424 1.00 80.12 105 ASN A CA 1
ATOM 833 C C . ASN A 1 105 ? -16.245 -1.828 -0.523 1.00 80.12 105 ASN A C 1
ATOM 835 O O . ASN A 1 105 ? -16.464 -0.995 -1.410 1.00 80.12 105 ASN A O 1
ATOM 839 N N . ILE A 1 106 ? -15.056 -2.398 -0.335 1.00 81.19 106 ILE A N 1
ATOM 840 C CA . ILE A 1 106 ? -13.932 -2.193 -1.240 1.00 81.19 106 ILE A CA 1
ATOM 841 C C . ILE A 1 106 ? -14.240 -2.835 -2.592 1.00 81.19 106 ILE A C 1
ATOM 843 O O . ILE A 1 106 ? -14.712 -3.969 -2.680 1.00 81.19 106 ILE A O 1
ATOM 847 N N . ASN A 1 107 ? -13.979 -2.102 -3.669 1.00 83.88 107 ASN A N 1
ATOM 848 C CA . ASN A 1 107 ? -14.204 -2.613 -5.012 1.00 83.88 107 ASN A CA 1
ATOM 849 C C . ASN A 1 107 ? -13.089 -3.580 -5.458 1.00 83.88 107 ASN A C 1
ATOM 851 O O . ASN A 1 107 ? -11.971 -3.158 -5.773 1.00 83.88 107 ASN A O 1
ATOM 855 N N . ASP A 1 108 ? -13.427 -4.865 -5.592 1.00 78.81 108 ASP A N 1
ATOM 856 C CA . ASP A 1 108 ? -12.527 -5.930 -6.064 1.00 78.81 108 ASP A CA 1
ATOM 857 C C . ASP A 1 108 ? -11.864 -5.622 -7.416 1.00 78.81 108 ASP A C 1
ATOM 859 O O . ASP A 1 108 ? -10.726 -6.030 -7.674 1.00 78.81 108 ASP A O 1
ATOM 863 N N . SER A 1 109 ? -12.536 -4.862 -8.290 1.00 84.19 109 SER A N 1
ATOM 864 C CA . SER A 1 109 ? -11.956 -4.472 -9.577 1.00 84.19 109 SER A CA 1
ATOM 865 C C . SER A 1 109 ? -10.718 -3.593 -9.397 1.00 84.19 109 SER A C 1
ATOM 867 O O . SER A 1 109 ? -9.756 -3.768 -10.143 1.00 84.19 109 SER A O 1
ATOM 869 N N . ILE A 1 110 ? -10.678 -2.735 -8.369 1.00 86.62 110 ILE A N 1
ATOM 870 C CA . ILE A 1 110 ? -9.516 -1.893 -8.052 1.00 86.62 110 ILE A CA 1
ATOM 871 C C . ILE A 1 110 ? -8.352 -2.772 -7.597 1.00 86.62 110 ILE A C 1
ATOM 873 O O . ILE A 1 110 ? -7.248 -2.626 -8.119 1.00 86.62 110 ILE A O 1
ATOM 877 N N . LEU A 1 111 ? -8.612 -3.736 -6.708 1.00 83.94 111 LEU A N 1
ATOM 878 C CA . LEU A 1 111 ? -7.611 -4.698 -6.228 1.00 83.94 111 LEU A CA 1
ATOM 879 C C . LEU A 1 111 ? -7.032 -5.550 -7.366 1.00 83.94 111 LEU A C 1
ATOM 881 O O . LEU A 1 111 ? -5.881 -5.971 -7.314 1.00 83.94 111 LEU A O 1
ATOM 885 N N . SER A 1 112 ? -7.797 -5.771 -8.436 1.00 86.06 112 SER A N 1
ATOM 886 C CA . SER A 1 112 ? -7.339 -6.546 -9.590 1.00 86.06 112 SER A CA 1
ATOM 887 C C . SER A 1 112 ? -6.422 -5.787 -10.560 1.00 86.06 112 SER A C 1
ATOM 889 O O . SER A 1 112 ? -5.700 -6.436 -11.320 1.00 86.06 112 SER A O 1
ATOM 891 N N . ILE A 1 113 ? -6.405 -4.445 -10.529 1.00 89.75 113 ILE A N 1
ATOM 892 C CA . ILE A 1 113 ? -5.622 -3.607 -11.461 1.00 89.75 113 ILE A CA 1
ATOM 893 C C . ILE A 1 113 ? -4.129 -3.922 -11.370 1.00 89.75 113 ILE A C 1
ATOM 895 O O . ILE A 1 113 ? -3.440 -3.977 -12.387 1.00 89.75 113 ILE A O 1
ATOM 899 N N . ILE A 1 114 ? -3.628 -4.156 -10.157 1.00 92.38 114 ILE A N 1
ATOM 900 C CA . ILE A 1 114 ? -2.194 -4.310 -9.903 1.00 92.38 114 ILE A CA 1
ATOM 901 C C . ILE A 1 114 ? -1.621 -5.641 -10.424 1.00 92.38 114 ILE A C 1
ATOM 903 O O . ILE A 1 114 ? -0.407 -5.773 -10.577 1.00 92.38 114 ILE A O 1
ATOM 907 N N . LYS A 1 115 ? -2.476 -6.615 -10.775 1.00 91.00 115 LYS A N 1
ATOM 908 C CA . LYS A 1 115 ? -2.071 -7.979 -11.163 1.00 91.00 115 LYS A CA 1
ATOM 909 C C . LYS A 1 115 ? -1.102 -8.024 -12.347 1.00 91.00 115 LYS A C 1
ATOM 911 O O . LYS A 1 115 ? -0.269 -8.929 -12.415 1.00 91.00 115 LYS A O 1
ATOM 916 N N . SER A 1 116 ? -1.206 -7.102 -13.310 1.00 91.25 116 SER A N 1
ATOM 917 C CA . SER A 1 116 ? -0.253 -7.050 -14.432 1.00 91.25 116 SER A CA 1
ATOM 918 C C . SER A 1 116 ? 1.132 -6.610 -13.959 1.00 91.25 116 SER A C 1
ATOM 920 O O . SER A 1 116 ? 2.122 -7.286 -14.249 1.00 91.25 116 SER A O 1
ATOM 922 N N . ALA A 1 117 ? 1.187 -5.553 -13.149 1.00 91.56 117 ALA A N 1
ATOM 923 C CA . ALA A 1 117 ? 2.426 -5.011 -12.614 1.00 91.56 117 ALA A CA 1
ATOM 924 C C . ALA A 1 117 ? 3.119 -6.005 -11.673 1.00 91.56 117 ALA A C 1
ATOM 926 O O . ALA A 1 117 ? 4.342 -6.132 -11.700 1.00 91.56 117 ALA A O 1
ATOM 927 N N . GLU A 1 118 ? 2.348 -6.769 -10.895 1.00 92.19 118 GLU A N 1
ATOM 928 C CA . GLU A 1 118 ? 2.863 -7.829 -10.021 1.00 92.19 118 GLU A CA 1
ATOM 929 C C . GLU A 1 118 ? 3.603 -8.912 -10.801 1.00 92.19 118 GLU A C 1
ATOM 931 O O . GLU A 1 118 ? 4.717 -9.284 -10.435 1.00 92.19 118 GLU A O 1
ATOM 936 N N . LYS A 1 119 ? 3.022 -9.379 -11.915 1.00 93.19 119 LYS A N 1
ATOM 937 C CA . LYS A 1 119 ? 3.668 -10.369 -12.787 1.00 93.19 119 LYS A CA 1
ATOM 938 C C . LYS A 1 119 ? 4.986 -9.842 -13.337 1.00 93.19 119 LYS A C 1
ATOM 940 O O . LYS A 1 119 ? 5.961 -10.587 -13.412 1.00 93.19 119 LYS A O 1
ATOM 945 N N . VAL A 1 120 ? 5.030 -8.571 -13.735 1.00 92.62 120 VAL A N 1
ATOM 946 C CA . VAL A 1 120 ? 6.263 -7.959 -14.237 1.00 92.62 120 VAL A CA 1
ATOM 947 C C . VAL A 1 120 ? 7.301 -7.854 -13.130 1.00 92.62 120 VAL A C 1
ATOM 949 O O . VAL A 1 120 ? 8.424 -8.303 -13.34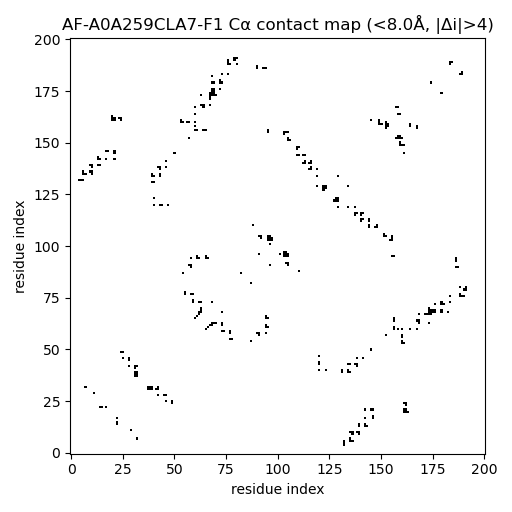7 1.00 92.62 120 VAL A O 1
ATOM 952 N N . ARG A 1 121 ? 6.924 -7.385 -11.937 1.00 91.94 121 ARG A N 1
ATOM 953 C CA . ARG A 1 121 ? 7.816 -7.340 -10.774 1.00 91.94 121 ARG A CA 1
ATOM 954 C C . ARG A 1 121 ? 8.370 -8.716 -10.416 1.00 91.94 121 ARG A C 1
ATOM 956 O O . ARG A 1 121 ? 9.562 -8.826 -10.171 1.00 91.94 121 ARG A O 1
ATOM 963 N N . ASP A 1 122 ? 7.552 -9.765 -10.415 1.00 93.06 122 ASP A N 1
ATOM 964 C CA . ASP A 1 122 ? 8.031 -11.113 -10.082 1.00 93.06 122 ASP A CA 1
ATOM 965 C C . ASP A 1 122 ? 9.057 -11.603 -11.098 1.00 93.06 122 ASP A C 1
ATOM 967 O O . ASP A 1 122 ? 10.100 -12.134 -10.730 1.00 93.06 122 ASP A O 1
ATOM 971 N N . ARG A 1 123 ? 8.818 -11.364 -12.391 1.00 93.56 123 ARG A N 1
ATOM 972 C CA . ARG A 1 123 ? 9.810 -11.674 -13.425 1.00 93.56 123 ARG A CA 1
ATOM 973 C C . ARG A 1 123 ? 11.116 -10.892 -13.214 1.00 93.56 123 ARG A C 1
ATOM 975 O O . ARG A 1 123 ? 12.166 -11.510 -13.355 1.00 93.56 123 ARG A O 1
ATOM 982 N N . VAL A 1 124 ? 11.050 -9.604 -12.849 1.00 91.69 124 VAL A N 1
ATOM 983 C CA . VAL A 1 124 ? 12.237 -8.783 -12.527 1.00 91.69 124 VAL A CA 1
ATOM 984 C C . VAL A 1 124 ? 12.998 -9.391 -11.349 1.00 91.69 124 VAL A C 1
ATOM 986 O O . VAL A 1 124 ? 14.190 -9.649 -11.457 1.00 91.69 124 VAL A O 1
ATOM 989 N N . MET A 1 125 ? 12.306 -9.701 -10.249 1.00 88.19 125 MET A N 1
ATOM 990 C CA . MET A 1 125 ? 12.920 -10.277 -9.044 1.00 88.19 125 MET A CA 1
ATOM 991 C C . MET A 1 125 ? 13.525 -11.665 -9.286 1.00 88.19 125 MET A C 1
ATOM 993 O O . MET A 1 125 ? 14.492 -12.046 -8.635 1.00 88.19 125 MET A O 1
ATOM 997 N N . HIS A 1 126 ? 12.984 -12.419 -10.244 1.00 91.56 126 HIS A N 1
ATOM 998 C CA . HIS A 1 126 ? 13.543 -13.695 -10.688 1.00 91.56 126 HIS A CA 1
ATOM 999 C C . HIS A 1 126 ? 14.660 -13.551 -11.740 1.00 91.56 126 HIS A C 1
ATOM 1001 O O . HIS A 1 126 ? 15.062 -14.553 -12.330 1.00 91.56 126 HIS A O 1
ATOM 1007 N N . GLY A 1 127 ? 15.144 -12.334 -12.012 1.00 87.56 127 GLY A N 1
ATOM 1008 C CA . GLY A 1 127 ? 16.243 -12.074 -12.947 1.00 87.56 127 GLY A CA 1
ATOM 1009 C C . GLY A 1 127 ? 15.891 -12.327 -14.415 1.00 87.56 127 GLY A C 1
ATOM 1010 O O . GLY A 1 127 ? 16.779 -12.542 -15.241 1.00 87.56 127 GLY A O 1
ATOM 1011 N N . LYS A 1 128 ? 14.599 -12.352 -14.767 1.00 89.00 128 LYS A N 1
ATOM 1012 C CA . LYS A 1 128 ? 14.180 -12.506 -16.164 1.00 89.00 128 LYS A CA 1
ATOM 1013 C C . LYS A 1 128 ? 14.379 -11.189 -16.898 1.00 89.00 128 LYS A C 1
ATOM 1015 O O . LYS A 1 128 ? 13.968 -10.139 -16.420 1.00 89.00 128 LYS A O 1
ATOM 1020 N N . ASN A 1 129 ? 14.920 -11.272 -18.108 1.00 85.50 129 ASN A N 1
ATOM 1021 C CA . ASN A 1 129 ? 15.143 -10.099 -18.939 1.00 85.50 129 ASN A CA 1
ATOM 1022 C C . ASN A 1 129 ? 13.804 -9.545 -19.457 1.00 85.50 129 ASN A C 1
ATOM 1024 O O . ASN A 1 129 ? 13.104 -10.201 -20.235 1.00 85.50 129 ASN A O 1
ATOM 1028 N N . ILE A 1 130 ? 13.435 -8.348 -19.004 1.00 89.75 130 ILE A N 1
ATOM 1029 C CA . ILE A 1 130 ? 12.213 -7.644 -19.398 1.00 89.75 130 ILE A CA 1
ATOM 1030 C C . ILE A 1 130 ? 12.613 -6.349 -20.086 1.00 89.75 130 ILE A C 1
ATOM 1032 O O . ILE A 1 130 ? 13.531 -5.650 -19.665 1.00 89.75 130 ILE A O 1
ATOM 1036 N N . LYS A 1 131 ? 11.891 -5.990 -21.149 1.00 89.94 131 LYS A N 1
ATOM 1037 C CA . LYS A 1 131 ? 12.164 -4.744 -21.863 1.00 89.94 131 LYS A CA 1
ATOM 1038 C C . LYS A 1 131 ? 11.903 -3.545 -20.933 1.00 89.94 131 LYS A C 1
ATOM 1040 O O . LYS A 1 131 ? 10.800 -3.456 -20.393 1.00 89.94 131 LYS A O 1
ATOM 1045 N N . PRO A 1 132 ? 12.817 -2.561 -20.841 1.00 87.38 132 PRO A N 1
ATOM 1046 C CA . PRO A 1 132 ? 12.623 -1.343 -20.038 1.00 87.38 132 PRO A CA 1
ATOM 1047 C C . PRO A 1 132 ? 11.281 -0.636 -20.314 1.00 87.38 132 PRO A C 1
ATOM 1049 O O . PRO A 1 132 ? 10.562 -0.203 -19.420 1.00 87.38 132 PRO A O 1
ATOM 1052 N N . ALA A 1 133 ? 10.867 -0.620 -21.585 1.00 87.69 133 ALA A N 1
ATOM 1053 C CA . ALA A 1 133 ? 9.576 -0.097 -22.027 1.00 87.69 133 ALA A CA 1
ATOM 1054 C C . ALA A 1 133 ? 8.357 -0.760 -21.347 1.00 87.69 133 ALA A C 1
ATOM 1056 O O . ALA A 1 133 ? 7.373 -0.075 -21.068 1.00 87.69 133 ALA A O 1
ATOM 1057 N N . GLU A 1 134 ? 8.422 -2.067 -21.088 1.00 90.62 134 GLU A N 1
ATOM 1058 C CA . GLU A 1 134 ? 7.370 -2.837 -20.418 1.00 90.62 134 GLU A CA 1
ATOM 1059 C C . GLU A 1 134 ? 7.349 -2.541 -18.915 1.00 90.62 134 GLU A C 1
ATOM 1061 O O . GLU A 1 134 ? 6.278 -2.330 -18.356 1.00 90.62 134 GLU A O 1
ATOM 1066 N N . ILE A 1 135 ? 8.520 -2.412 -18.283 1.00 91.88 135 ILE A N 1
ATOM 1067 C CA . ILE A 1 135 ? 8.627 -2.014 -16.872 1.00 91.88 135 ILE A CA 1
ATOM 1068 C C . ILE A 1 135 ? 7.990 -0.637 -16.657 1.00 91.88 135 ILE A C 1
ATOM 1070 O O . ILE A 1 135 ? 7.139 -0.475 -15.785 1.00 91.88 135 ILE A O 1
ATOM 1074 N N . ARG A 1 136 ? 8.330 0.341 -17.504 1.00 91.19 136 ARG A N 1
ATOM 1075 C CA . ARG A 1 136 ? 7.766 1.697 -17.436 1.00 91.19 136 ARG A CA 1
ATOM 1076 C C . ARG A 1 136 ? 6.249 1.720 -17.599 1.00 91.19 136 ARG A C 1
ATOM 1078 O O . ARG A 1 136 ? 5.568 2.425 -16.861 1.00 91.19 136 ARG A O 1
ATOM 1085 N N . LYS A 1 137 ? 5.701 0.904 -18.504 1.00 92.50 137 LYS A N 1
ATOM 1086 C CA . LYS A 1 137 ? 4.246 0.751 -18.645 1.00 92.50 137 LYS A CA 1
ATOM 1087 C C . LYS A 1 137 ? 3.605 0.280 -17.336 1.00 92.50 137 LYS A C 1
ATOM 1089 O O . LYS A 1 137 ? 2.588 0.832 -16.923 1.00 92.50 137 LYS A O 1
ATOM 1094 N N . GLU A 1 138 ? 4.194 -0.708 -16.673 1.00 94.25 138 GLU A N 1
ATOM 1095 C CA . GLU A 1 138 ? 3.648 -1.221 -15.415 1.00 94.25 138 GLU A CA 1
ATOM 1096 C C . GLU A 1 138 ? 3.847 -0.264 -14.233 1.00 94.25 138 GLU A C 1
ATOM 1098 O O . GLU A 1 138 ? 3.012 -0.238 -13.334 1.00 94.25 138 GLU A O 1
ATOM 1103 N N . ILE A 1 139 ? 4.870 0.596 -14.250 1.00 94.75 139 ILE A N 1
ATOM 1104 C CA . ILE A 1 139 ? 4.980 1.703 -13.285 1.00 94.75 139 ILE A CA 1
ATOM 1105 C C . ILE A 1 139 ? 3.774 2.648 -13.412 1.00 94.75 139 ILE A C 1
ATOM 1107 O O . ILE A 1 139 ? 3.199 3.052 -12.402 1.00 94.75 139 ILE A O 1
ATOM 1111 N N . THR A 1 140 ? 3.318 2.948 -14.632 1.00 93.94 140 THR A N 1
ATOM 1112 C CA . THR A 1 140 ? 2.083 3.723 -14.837 1.00 93.94 140 THR A CA 1
ATOM 1113 C C . THR A 1 140 ? 0.853 3.008 -14.266 1.00 93.94 140 THR A C 1
ATOM 1115 O O . THR A 1 140 ? -0.011 3.655 -13.672 1.00 93.94 140 THR A O 1
ATOM 1118 N N . VAL A 1 141 ? 0.781 1.675 -14.378 1.00 93.81 141 VAL A N 1
ATOM 1119 C CA . VAL A 1 141 ? -0.287 0.873 -13.752 1.00 93.81 141 VAL A CA 1
ATOM 1120 C C . VAL A 1 141 ? -0.232 0.974 -12.227 1.00 93.81 141 VAL A C 1
ATOM 1122 O O . VAL A 1 141 ? -1.278 1.150 -11.605 1.00 93.81 141 VAL A O 1
ATOM 1125 N N . VAL A 1 142 ? 0.963 0.937 -11.624 1.00 95.19 142 VAL A N 1
ATOM 1126 C CA . VAL A 1 142 ? 1.139 1.138 -10.176 1.00 95.19 142 VAL A CA 1
ATOM 1127 C C . VAL A 1 142 ? 0.611 2.506 -9.750 1.00 95.19 142 VAL A C 1
ATOM 1129 O O . VAL A 1 142 ? -0.174 2.579 -8.813 1.00 95.19 142 VAL A O 1
ATOM 1132 N N . LEU A 1 143 ? 0.982 3.584 -10.446 1.00 95.00 143 LEU A N 1
ATOM 1133 C CA . LEU A 1 143 ? 0.509 4.933 -10.115 1.00 95.00 143 LEU A CA 1
ATOM 1134 C C . LEU A 1 143 ? -1.020 5.038 -10.211 1.00 95.00 143 LEU A C 1
ATOM 1136 O O . LEU A 1 143 ? -1.659 5.549 -9.293 1.00 95.00 143 LEU A O 1
ATOM 1140 N N . MET A 1 144 ? -1.613 4.488 -11.275 1.00 94.0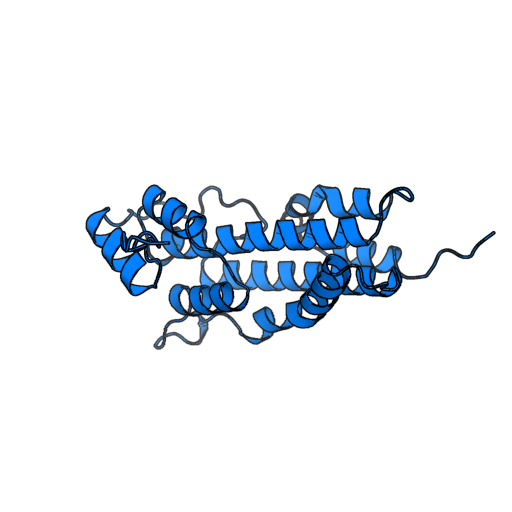0 144 MET A N 1
ATOM 1141 C CA . MET A 1 144 ? -3.067 4.441 -11.446 1.00 94.00 144 MET A CA 1
ATOM 1142 C C . MET A 1 144 ? -3.755 3.641 -10.332 1.00 94.00 144 MET A C 1
ATOM 1144 O O . MET A 1 144 ? -4.789 4.072 -9.815 1.00 94.00 144 MET A O 1
ATOM 1148 N N . TYR A 1 145 ? -3.199 2.483 -9.968 1.00 95.00 145 TYR A N 1
ATOM 1149 C CA . TYR A 1 145 ? -3.687 1.668 -8.859 1.00 95.00 145 TYR A CA 1
ATOM 1150 C C . TYR A 1 145 ? -3.635 2.446 -7.544 1.00 95.00 145 TYR A C 1
ATOM 1152 O O . TYR A 1 145 ? -4.647 2.529 -6.854 1.00 95.00 145 TYR A O 1
ATOM 1160 N N . SER A 1 146 ? -2.503 3.082 -7.237 1.00 95.56 146 SER A N 1
ATOM 1161 C CA . SER A 1 146 ? -2.327 3.879 -6.024 1.00 95.56 146 SER A CA 1
ATOM 1162 C C . SER A 1 146 ? -3.328 5.026 -5.944 1.00 95.56 146 SER A C 1
ATOM 1164 O O . SER A 1 146 ? -3.924 5.227 -4.893 1.00 95.56 146 SER A O 1
ATOM 1166 N N . THR A 1 147 ? -3.582 5.741 -7.045 1.00 94.88 147 THR A N 1
ATOM 1167 C CA . THR A 1 147 ? -4.613 6.789 -7.083 1.00 94.88 147 THR A CA 1
ATOM 1168 C C . THR A 1 147 ? -6.001 6.222 -6.794 1.00 94.88 147 THR A C 1
ATOM 1170 O O . THR A 1 147 ? -6.665 6.686 -5.871 1.00 94.88 147 THR A O 1
ATOM 1173 N N . LYS A 1 148 ? -6.420 5.180 -7.523 1.00 94.31 148 LYS A N 1
ATOM 1174 C CA . LYS A 1 148 ? -7.752 4.579 -7.351 1.00 94.31 148 LYS A CA 1
ATOM 1175 C C . LYS A 1 148 ? -7.951 4.000 -5.954 1.00 94.31 148 LYS A C 1
ATOM 1177 O O . LYS A 1 148 ? -9.012 4.181 -5.369 1.00 94.31 148 LYS A O 1
ATOM 1182 N N . LEU A 1 149 ? -6.935 3.332 -5.412 1.00 93.88 149 LEU A N 1
ATOM 1183 C CA . LEU A 1 149 ? -6.984 2.784 -4.064 1.00 93.88 149 LEU A CA 1
ATOM 1184 C C . LEU A 1 149 ? -7.016 3.897 -3.013 1.00 93.88 149 LEU A C 1
ATOM 1186 O O . LEU A 1 149 ? -7.769 3.798 -2.055 1.00 93.88 149 LEU A O 1
ATOM 1190 N N . ASN A 1 150 ? -6.246 4.973 -3.188 1.00 94.62 150 ASN A N 1
ATOM 1191 C CA . ASN A 1 150 ? -6.277 6.112 -2.272 1.00 94.62 150 ASN A CA 1
ATOM 1192 C C . ASN A 1 150 ? -7.669 6.750 -2.200 1.00 94.62 150 ASN A C 1
ATOM 1194 O O . ASN A 1 150 ? -8.150 7.044 -1.108 1.00 94.62 150 ASN A O 1
ATOM 1198 N N . ASP A 1 151 ? -8.306 6.944 -3.356 1.00 93.19 151 ASP A N 1
ATOM 1199 C CA . ASP A 1 151 ? -9.644 7.527 -3.445 1.00 93.19 151 ASP A CA 1
ATOM 1200 C C . ASP A 1 151 ? -10.699 6.593 -2.846 1.00 93.19 151 ASP A C 1
ATOM 1202 O O . ASP A 1 151 ? -11.577 7.046 -2.111 1.00 93.19 151 ASP A O 1
ATOM 1206 N N . GLU A 1 152 ? -10.573 5.288 -3.086 1.00 92.12 152 GLU A N 1
ATOM 1207 C CA . GLU A 1 152 ? -11.475 4.284 -2.527 1.00 92.12 152 GLU A CA 1
ATOM 1208 C C . GLU A 1 152 ? -11.362 4.199 -1.001 1.00 92.12 152 GLU A C 1
ATOM 1210 O O . GLU A 1 152 ? -12.370 4.274 -0.301 1.00 92.12 152 GLU A O 1
ATOM 1215 N N . ILE A 1 153 ? -10.144 4.128 -0.457 1.00 92.25 153 ILE A N 1
ATOM 1216 C CA . ILE A 1 153 ? -9.932 4.096 0.996 1.00 92.25 153 ILE A CA 1
ATOM 1217 C C . ILE A 1 153 ? -10.415 5.398 1.650 1.00 92.25 153 ILE A C 1
ATOM 1219 O O . ILE A 1 153 ? -11.044 5.371 2.711 1.00 92.25 153 ILE A O 1
ATOM 1223 N N . LYS A 1 154 ? -10.208 6.544 0.994 1.00 91.75 154 LYS A N 1
ATOM 1224 C CA . LYS A 1 154 ? -10.743 7.825 1.463 1.00 91.75 154 LYS A CA 1
ATOM 1225 C C . LYS A 1 154 ? -12.269 7.830 1.476 1.00 91.75 154 LYS A C 1
ATOM 1227 O O . LYS A 1 154 ? -12.857 8.363 2.413 1.00 91.75 154 LYS A O 1
ATOM 1232 N N . ARG A 1 155 ? -12.905 7.237 0.466 1.00 90.00 155 ARG A N 1
ATOM 1233 C CA . ARG A 1 155 ? -14.363 7.128 0.364 1.00 90.00 155 ARG A CA 1
ATOM 1234 C C . ARG A 1 155 ? -14.950 6.250 1.471 1.00 90.00 155 ARG A C 1
ATOM 1236 O O . ARG A 1 155 ? -15.937 6.655 2.073 1.00 90.00 155 ARG A O 1
ATOM 1243 N N . ILE A 1 156 ? -14.357 5.084 1.741 1.00 88.94 156 ILE A N 1
ATOM 1244 C CA . ILE A 1 156 ? -14.908 4.105 2.699 1.00 88.94 156 ILE A CA 1
ATOM 1245 C C . ILE A 1 156 ? -14.525 4.398 4.154 1.00 88.94 156 ILE A C 1
ATOM 1247 O O . ILE A 1 156 ? -15.314 4.148 5.057 1.00 88.94 156 ILE A O 1
ATOM 1251 N N . ALA A 1 157 ? -13.324 4.932 4.396 1.00 87.06 157 ALA A N 1
ATOM 1252 C CA . ALA A 1 157 ? -12.761 5.058 5.742 1.00 87.06 157 ALA A CA 1
ATOM 1253 C C . ALA A 1 157 ? -12.262 6.470 6.090 1.00 87.06 157 ALA A C 1
ATOM 1255 O O . ALA A 1 157 ? -11.799 6.704 7.206 1.00 87.06 157 ALA A O 1
ATOM 1256 N N . GLY A 1 158 ? -12.346 7.428 5.161 1.00 88.06 158 GLY A N 1
ATOM 1257 C CA . GLY A 1 158 ? -12.060 8.840 5.431 1.00 88.06 158 GLY A CA 1
ATOM 1258 C C . GLY A 1 158 ? -10.577 9.215 5.511 1.00 88.06 158 GLY A C 1
ATOM 1259 O O . GLY A 1 158 ? -10.269 10.356 5.857 1.00 88.06 158 GLY A O 1
ATOM 1260 N N . PHE A 1 159 ? -9.650 8.307 5.188 1.00 91.44 159 PHE A N 1
ATOM 1261 C CA . PHE A 1 159 ? -8.204 8.561 5.248 1.00 91.44 159 PHE A CA 1
ATOM 1262 C C . PHE A 1 159 ? -7.488 8.258 3.927 1.00 91.44 159 PHE A C 1
ATOM 1264 O O . PHE A 1 159 ? -7.995 7.520 3.090 1.00 91.44 159 PHE A O 1
ATOM 1271 N N . THR A 1 160 ? -6.294 8.828 3.737 1.00 92.94 160 THR A N 1
ATOM 1272 C CA . THR A 1 160 ? -5.486 8.649 2.521 1.00 92.94 160 THR A CA 1
ATOM 1273 C C . THR A 1 160 ? -4.210 7.851 2.822 1.00 92.94 160 THR A C 1
ATOM 1275 O O . THR A 1 160 ? -3.266 8.399 3.394 1.00 92.94 160 THR A O 1
ATOM 1278 N N . PRO A 1 161 ? -4.125 6.556 2.454 1.00 92.69 161 PRO A N 1
ATOM 1279 C CA . PRO A 1 161 ? -2.970 5.714 2.798 1.00 92.69 161 PRO A CA 1
ATOM 1280 C C . PRO A 1 161 ? -1.658 6.168 2.143 1.00 92.69 161 PRO A C 1
ATOM 1282 O O . PRO A 1 161 ? -0.577 5.998 2.720 1.00 92.69 161 PRO A O 1
ATOM 1285 N N . PHE A 1 162 ? -1.754 6.799 0.973 1.00 93.44 162 PHE A N 1
ATOM 1286 C CA . PHE A 1 162 ? -0.616 7.395 0.275 1.00 93.44 162 PHE A CA 1
ATOM 1287 C C . PHE A 1 162 ? -0.343 8.838 0.723 1.00 93.44 162 PHE A C 1
ATOM 1289 O O . PHE A 1 162 ? 0.686 9.401 0.385 1.00 93.44 162 PHE A O 1
ATOM 1296 N N . GLY A 1 163 ? -1.234 9.440 1.510 1.00 89.50 163 GLY A N 1
ATOM 1297 C CA . GLY A 1 163 ? -1.073 10.789 2.037 1.00 89.50 163 GLY A CA 1
ATOM 1298 C C . GLY A 1 163 ? -0.605 10.815 3.490 1.00 89.50 163 GLY A C 1
ATOM 1299 O O . GLY A 1 163 ? 0.071 9.914 4.003 1.00 89.50 163 GLY A O 1
ATOM 1300 N N . SER A 1 164 ? -0.976 11.898 4.172 1.00 86.38 164 SER A N 1
ATOM 1301 C CA . SER A 1 164 ? -0.743 12.057 5.603 1.00 86.38 164 SER A CA 1
ATOM 1302 C C . SER A 1 164 ? -1.791 11.294 6.412 1.00 86.38 164 SER A C 1
ATOM 1304 O O . SER A 1 164 ? -2.959 11.666 6.447 1.00 86.38 164 SER A O 1
ATOM 1306 N N . MET A 1 165 ? -1.343 10.296 7.174 1.00 84.69 165 MET A N 1
ATOM 1307 C CA . MET A 1 165 ? -2.166 9.587 8.164 1.00 84.69 165 MET A CA 1
ATOM 1308 C C . MET A 1 165 ? -2.329 10.377 9.479 1.00 84.69 165 MET A C 1
ATOM 1310 O O . MET A 1 165 ? -2.784 9.835 10.482 1.00 84.69 165 MET A O 1
ATOM 1314 N N . LYS A 1 166 ? -1.921 11.651 9.553 1.00 81.50 166 LYS A N 1
ATOM 1315 C CA . LYS A 1 166 ? -2.058 12.439 10.790 1.00 81.50 166 LYS A CA 1
ATOM 1316 C C . LYS A 1 166 ? -3.521 12.828 11.013 1.00 81.50 166 LYS A C 1
ATOM 1318 O O . LYS A 1 166 ? -4.168 13.360 10.124 1.00 81.50 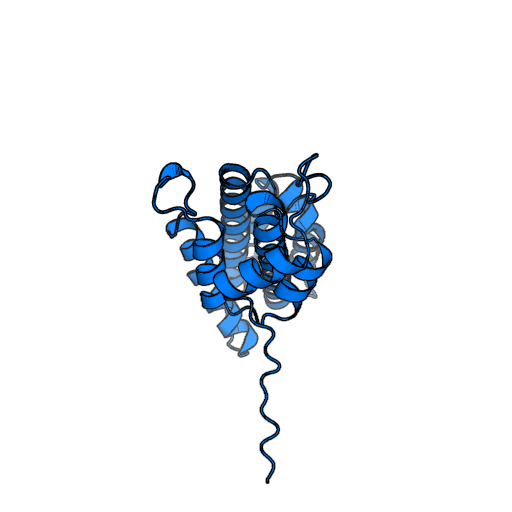166 LYS A O 1
ATOM 1323 N N . GLY A 1 167 ? -4.026 12.598 12.225 1.00 75.56 167 GLY A N 1
ATOM 1324 C CA . GLY A 1 167 ? -5.360 13.049 12.640 1.00 75.56 167 GLY A CA 1
ATOM 1325 C C . GLY A 1 167 ? -6.539 12.209 12.134 1.00 75.56 167 GLY A C 1
ATOM 1326 O O . GLY A 1 167 ? -7.669 12.512 12.502 1.00 75.56 167 GLY A O 1
ATOM 1327 N N . PHE A 1 168 ? -6.299 11.131 11.379 1.00 81.12 168 PHE A N 1
ATOM 1328 C CA . PHE A 1 168 ? -7.364 10.348 10.732 1.00 81.12 168 PHE A CA 1
ATOM 1329 C C . PHE A 1 168 ? -8.402 9.747 11.697 1.00 81.12 168 PHE A C 1
ATOM 1331 O O . PHE A 1 168 ? -9.564 9.599 11.348 1.00 81.12 168 PHE A O 1
ATOM 1338 N N . LYS A 1 169 ? -8.004 9.438 12.936 1.00 75.75 169 LYS A N 1
ATOM 1339 C CA . LYS A 1 169 ? -8.891 8.868 13.961 1.00 75.75 169 LYS A CA 1
ATOM 1340 C C . LYS A 1 169 ? -9.857 9.898 14.585 1.00 75.75 169 LYS A C 1
ATOM 1342 O O . LYS A 1 169 ? -10.813 9.530 15.265 1.00 75.75 169 LYS A O 1
ATOM 1347 N N . GLY A 1 170 ? -9.595 11.197 14.422 1.00 73.31 170 GLY A N 1
ATOM 1348 C CA . GLY A 1 170 ? -10.374 12.250 15.076 1.00 73.31 170 GLY A CA 1
ATOM 1349 C C . GLY A 1 170 ? -10.421 12.113 16.608 1.00 73.31 170 GLY A C 1
ATOM 1350 O O . GLY A 1 170 ? -9.420 11.777 17.245 1.00 73.31 170 GLY A O 1
ATOM 1351 N N . ARG A 1 171 ? -11.590 12.392 17.208 1.00 73.88 171 ARG A N 1
ATOM 1352 C CA . ARG A 1 171 ? -11.826 12.366 18.671 1.00 73.88 171 ARG A CA 1
ATOM 1353 C C . ARG A 1 171 ? -12.373 11.028 19.199 1.00 73.88 171 ARG A C 1
ATOM 1355 O O . ARG A 1 171 ? -12.645 10.922 20.395 1.00 73.88 171 ARG A O 1
ATOM 1362 N N . SER A 1 172 ? -12.540 10.017 18.346 1.00 78.06 172 SER A N 1
ATOM 1363 C CA . SER A 1 172 ? -13.142 8.737 18.739 1.00 78.06 172 SER A CA 1
ATOM 1364 C C . SER A 1 172 ? -12.269 7.985 19.750 1.00 78.06 172 SER A C 1
ATOM 1366 O O . SER A 1 172 ? -11.050 7.831 19.578 1.00 78.06 172 SER A O 1
ATOM 1368 N N . LYS A 1 173 ? -12.893 7.503 20.833 1.00 85.94 173 LYS A N 1
ATOM 1369 C CA . LYS A 1 173 ? -12.208 6.716 21.869 1.00 85.94 173 LYS A CA 1
ATOM 1370 C C . LYS A 1 173 ? -11.823 5.350 21.305 1.00 85.94 173 LYS A C 1
ATOM 1372 O O . LYS A 1 173 ? -12.605 4.733 20.597 1.00 85.94 173 LYS A O 1
ATOM 1377 N N . SER A 1 174 ? -10.595 4.904 21.587 1.00 90.19 174 SER A N 1
ATOM 1378 C CA . SER A 1 174 ? -10.214 3.520 21.270 1.00 90.19 174 SER A CA 1
ATOM 1379 C C . SER A 1 174 ? -10.969 2.562 22.181 1.00 90.19 174 SER A C 1
ATOM 1381 O O . SER A 1 174 ? -11.254 2.890 23.336 1.00 90.19 174 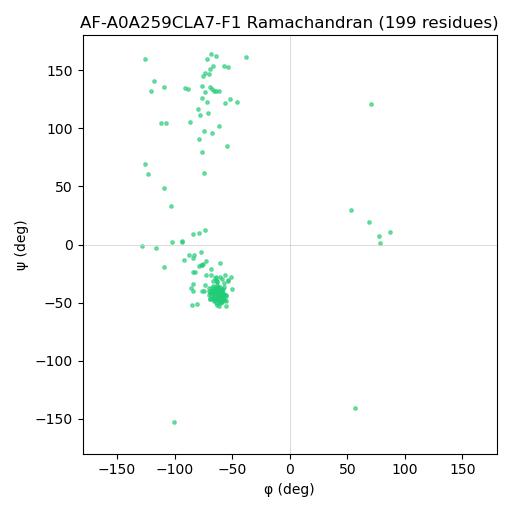SER A O 1
ATOM 1383 N N . LEU A 1 175 ? -11.209 1.361 21.672 1.00 91.06 175 LEU A N 1
ATOM 1384 C CA . LEU A 1 175 ? -11.525 0.198 22.481 1.00 91.06 175 LEU A CA 1
ATOM 1385 C C . LEU A 1 175 ? -10.400 -0.058 23.492 1.00 91.06 175 LEU A C 1
ATOM 1387 O O . LEU A 1 175 ? -9.237 0.287 23.268 1.00 91.06 175 LEU A O 1
ATOM 1391 N N . ASN A 1 176 ? -10.744 -0.696 24.609 1.00 92.81 176 ASN A N 1
ATOM 1392 C CA . ASN A 1 176 ? -9.731 -1.165 25.549 1.00 92.81 176 ASN A CA 1
ATOM 1393 C C . ASN A 1 176 ? -8.905 -2.313 24.938 1.00 92.81 176 ASN A C 1
ATOM 1395 O O . ASN A 1 176 ? -9.303 -2.950 23.955 1.00 92.81 176 ASN A O 1
ATOM 1399 N N . GLU A 1 177 ? -7.759 -2.610 25.545 1.00 91.75 177 GLU A N 1
ATOM 1400 C CA . GLU A 1 177 ? -6.845 -3.641 25.046 1.00 91.75 177 GLU A CA 1
ATOM 1401 C C . GLU A 1 177 ? -7.490 -5.026 24.947 1.00 91.75 177 GLU A C 1
ATOM 1403 O O . GLU A 1 177 ? -7.280 -5.746 23.973 1.00 91.75 177 GLU A O 1
ATOM 1408 N N . LYS A 1 178 ? -8.298 -5.414 25.943 1.00 91.12 178 LYS A N 1
ATOM 1409 C CA . LYS A 1 178 ? -8.935 -6.738 25.981 1.00 91.12 178 LYS A CA 1
ATOM 1410 C C . LYS A 1 178 ? -9.886 -6.926 24.799 1.00 91.12 178 LYS A C 1
ATOM 1412 O O . LYS A 1 178 ? -9.849 -7.966 24.150 1.00 91.12 178 LYS A O 1
ATOM 1417 N N . THR A 1 179 ? -10.698 -5.916 24.506 1.00 91.50 179 THR A N 1
ATOM 1418 C CA . THR A 1 179 ? -11.644 -5.929 23.381 1.00 91.50 179 THR A CA 1
ATOM 1419 C C . THR A 1 179 ? -10.895 -5.864 22.056 1.00 91.50 179 THR A C 1
ATOM 1421 O O . THR A 1 179 ? -11.209 -6.620 21.144 1.00 91.50 179 THR A O 1
ATOM 1424 N N . THR A 1 180 ? -9.835 -5.054 21.981 1.00 91.69 180 THR A N 1
ATOM 1425 C CA . THR A 1 180 ? -8.962 -4.987 20.802 1.00 91.69 180 THR A CA 1
ATOM 1426 C C . THR A 1 180 ? -8.341 -6.351 20.485 1.00 91.69 180 THR A C 1
ATOM 1428 O O . THR A 1 180 ? -8.348 -6.770 19.336 1.00 91.69 180 THR A O 1
ATOM 1431 N N . LYS A 1 181 ? -7.878 -7.109 21.487 1.00 91.12 181 LYS A N 1
ATOM 1432 C CA . LYS A 1 181 ? -7.349 -8.471 21.279 1.00 91.12 181 LYS A CA 1
ATOM 1433 C C . LYS A 1 181 ? -8.396 -9.429 20.700 1.00 91.12 181 LYS A C 1
ATOM 1435 O O . LYS A 1 181 ? -8.049 -10.261 19.867 1.00 91.12 181 LYS A O 1
ATOM 1440 N N . TRP A 1 182 ? -9.654 -9.332 21.130 1.00 92.38 182 TRP A N 1
ATOM 1441 C CA . TRP A 1 182 ? -10.741 -10.143 20.571 1.00 92.38 182 TRP A CA 1
ATOM 1442 C C . TRP A 1 182 ? -11.096 -9.734 19.144 1.00 92.38 182 TRP A C 1
ATOM 1444 O O . TRP A 1 182 ? -11.220 -10.608 18.292 1.00 92.38 182 TRP A O 1
ATOM 1454 N N . LEU A 1 183 ? -11.175 -8.429 18.876 1.00 92.62 183 LEU A N 1
ATOM 1455 C CA . LEU A 1 183 ? -11.363 -7.878 17.535 1.00 92.62 183 LEU A CA 1
ATOM 1456 C C . LEU A 1 183 ? -10.281 -8.385 16.572 1.00 92.62 183 LEU A C 1
ATOM 1458 O O . LEU A 1 183 ? -10.598 -8.958 15.535 1.00 92.62 183 LEU A O 1
ATOM 1462 N N . LEU A 1 184 ? -9.006 -8.226 16.939 1.00 92.00 184 LEU A N 1
ATOM 1463 C CA . LEU A 1 184 ? -7.870 -8.649 16.118 1.00 92.00 184 LEU A CA 1
ATOM 1464 C C . LEU A 1 184 ? -7.927 -10.150 15.817 1.00 92.00 184 LEU A C 1
ATOM 1466 O O . LEU A 1 184 ? -7.795 -10.548 14.662 1.00 92.00 184 LEU A O 1
ATOM 1470 N N . LYS A 1 185 ? -8.220 -10.979 16.827 1.00 90.00 185 LYS A N 1
ATOM 1471 C CA . LYS A 1 185 ? -8.424 -12.422 16.632 1.00 90.00 185 LYS A CA 1
ATOM 1472 C C . LYS A 1 185 ? -9.588 -12.727 15.688 1.00 90.00 185 LYS A C 1
ATOM 1474 O O . LYS A 1 185 ? -9.427 -13.574 14.818 1.00 90.00 185 LYS A O 1
ATOM 1479 N N . GLY A 1 186 ? -10.725 -12.046 15.838 1.00 89.69 186 GLY A N 1
ATOM 1480 C CA . GLY A 1 186 ? -11.899 -12.225 14.977 1.00 89.69 186 GLY A CA 1
ATOM 1481 C C . GLY A 1 186 ? -11.626 -11.859 13.516 1.00 89.69 186 GLY A C 1
ATOM 1482 O O . GLY A 1 186 ? -12.066 -12.558 12.611 1.00 89.69 186 GLY A O 1
ATOM 1483 N N . LEU A 1 187 ? -10.815 -10.825 13.287 1.00 89.00 187 LEU A N 1
ATOM 1484 C CA . LEU A 1 187 ? -10.365 -10.415 11.954 1.00 89.00 187 LEU A CA 1
ATOM 1485 C C . LEU A 1 187 ? -9.249 -11.312 11.383 1.00 89.00 187 LEU A C 1
ATOM 1487 O O . LEU A 1 187 ? -8.883 -11.180 10.215 1.00 89.00 187 LEU A O 1
ATOM 1491 N N . GLY A 1 188 ? -8.718 -12.249 12.173 1.00 88.12 188 GLY A N 1
ATOM 1492 C CA . GLY A 1 188 ? -7.661 -13.173 11.760 1.00 88.12 188 GLY A CA 1
ATOM 1493 C C . GLY A 1 188 ? -6.237 -12.649 11.951 1.00 88.12 188 GLY A C 1
ATOM 1494 O O . GLY A 1 188 ? -5.299 -13.292 11.492 1.00 88.12 188 GLY A O 1
ATOM 1495 N N . PHE A 1 189 ? -6.048 -11.529 12.653 1.00 84.00 189 PHE A N 1
ATOM 1496 C CA . PHE A 1 189 ? -4.735 -11.091 13.128 1.00 84.00 189 PHE A CA 1
ATOM 1497 C C . PHE A 1 189 ? -4.347 -11.938 14.343 1.00 84.00 189 PHE A C 1
ATOM 1499 O O . PHE A 1 189 ? -4.530 -11.551 15.501 1.00 84.00 189 PHE A O 1
ATOM 1506 N N . THR A 1 190 ? -3.874 -13.155 14.093 1.00 71.31 190 THR A N 1
ATOM 1507 C CA . THR A 1 190 ? -3.315 -14.001 15.145 1.00 71.31 190 THR A CA 1
ATOM 1508 C C . THR A 1 190 ? -1.822 -13.767 15.244 1.00 71.31 190 THR A C 1
ATOM 1510 O O . THR A 1 190 ? -1.119 -13.763 14.238 1.00 71.31 190 THR A O 1
ATOM 1513 N N . ASN A 1 191 ? -1.348 -13.626 16.476 1.00 53.28 191 ASN A N 1
ATOM 1514 C CA . ASN A 1 191 ? 0.065 -13.633 16.799 1.00 53.28 191 ASN A CA 1
ATOM 1515 C C . ASN A 1 191 ? 0.615 -15.014 16.384 1.00 53.28 191 ASN A C 1
ATOM 1517 O O . ASN A 1 191 ? 0.347 -16.014 17.055 1.00 53.28 191 ASN A O 1
ATOM 1521 N N . THR A 1 192 ? 1.306 -15.121 15.246 1.00 39.19 192 THR A N 1
ATOM 1522 C CA . THR A 1 192 ? 1.959 -16.363 14.803 1.00 39.19 192 THR A CA 1
ATOM 1523 C C . THR A 1 192 ? 3.221 -16.607 15.625 1.00 39.19 192 THR A C 1
ATOM 1525 O O . THR A 1 192 ? 4.332 -16.700 15.119 1.00 39.19 192 THR A O 1
ATOM 1528 N N . LYS A 1 193 ? 3.033 -16.758 16.936 1.00 38.59 193 LYS A N 1
ATOM 1529 C CA . LYS A 1 193 ? 3.881 -17.557 17.816 1.00 38.59 193 LYS A CA 1
ATOM 1530 C C . LYS A 1 193 ? 3.010 -18.599 18.501 1.00 38.59 193 LYS A C 1
ATOM 1532 O O . LYS A 1 193 ? 2.894 -18.677 19.716 1.00 38.59 193 LYS A O 1
ATOM 1537 N N . THR A 1 194 ? 2.403 -19.440 17.675 1.00 36.44 194 THR A N 1
ATOM 1538 C CA . THR A 1 194 ? 2.184 -20.844 18.029 1.00 36.44 194 THR A CA 1
ATOM 1539 C C . THR A 1 194 ? 3.113 -21.703 17.176 1.00 36.44 194 THR A C 1
ATOM 1541 O O . THR A 1 194 ? 2.703 -22.693 16.583 1.00 36.44 194 THR A O 1
ATOM 1544 N N . VAL A 1 195 ? 4.400 -21.337 17.119 1.00 37.47 195 VAL A N 1
ATOM 1545 C CA . VAL A 1 195 ? 5.422 -22.366 16.931 1.00 37.47 195 VAL A CA 1
ATOM 1546 C C . VAL A 1 195 ? 5.380 -23.159 18.226 1.00 37.47 195 VAL A C 1
ATOM 1548 O O . VAL A 1 195 ? 5.914 -22.738 19.252 1.00 37.47 195 VAL A O 1
ATOM 1551 N N . LYS A 1 196 ? 4.626 -24.263 18.210 1.00 33.94 196 LYS A N 1
ATOM 1552 C CA . LYS A 1 196 ? 4.829 -25.331 19.179 1.00 33.94 196 LYS A CA 1
ATOM 1553 C C . LYS A 1 196 ? 6.336 -25.563 19.225 1.00 33.94 196 LYS A C 1
ATOM 1555 O O . LYS A 1 196 ? 6.937 -25.872 18.200 1.00 33.94 196 LYS A O 1
ATOM 1560 N N . ASN A 1 197 ? 6.914 -25.431 20.414 1.00 39.44 197 ASN A N 1
ATOM 1561 C CA . ASN A 1 197 ? 8.077 -26.216 20.790 1.00 39.44 197 ASN A CA 1
ATOM 1562 C C . ASN A 1 197 ? 7.707 -27.692 20.577 1.00 39.44 197 ASN A C 1
ATOM 1564 O O . ASN A 1 197 ? 7.226 -28.365 21.484 1.00 39.44 197 ASN A O 1
ATOM 1568 N N . SER A 1 198 ? 7.863 -28.176 19.353 1.00 31.00 198 SER A N 1
ATOM 1569 C CA . SER A 1 198 ? 8.098 -29.574 19.054 1.00 31.00 198 SER A CA 1
ATOM 1570 C C . SER A 1 198 ? 9.551 -29.650 18.629 1.00 31.00 198 SER A C 1
ATOM 1572 O O . SER A 1 198 ? 9.931 -29.186 17.557 1.00 31.00 198 SER A O 1
ATOM 1574 N N . LEU A 1 199 ? 10.333 -30.158 19.572 1.00 37.19 199 LEU A N 1
ATOM 1575 C CA . LEU A 1 199 ? 11.684 -30.672 19.435 1.00 37.19 199 LEU A CA 1
ATOM 1576 C C . LEU A 1 199 ? 11.916 -31.451 18.129 1.00 37.19 199 LEU A C 1
ATOM 1578 O O . LEU A 1 199 ? 10.980 -32.050 17.595 1.00 37.19 199 LEU A O 1
ATOM 1582 N N . SER A 1 200 ? 13.213 -31.591 17.809 1.00 33.19 200 SER A N 1
ATOM 1583 C CA . SER A 1 200 ? 13.868 -32.651 17.005 1.00 33.19 200 SER A CA 1
ATOM 1584 C C . SER A 1 200 ? 13.561 -32.619 15.496 1.00 33.19 200 SER A C 1
ATOM 1586 O O . SER A 1 200 ? 12.405 -32.718 15.112 1.00 33.19 200 SER A O 1
ATOM 1588 N N . ILE A 1 201 ? 14.512 -32.484 14.562 1.00 40.38 201 ILE A N 1
ATOM 1589 C CA . ILE A 1 201 ? 15.958 -32.788 14.467 1.00 40.38 201 ILE A CA 1
ATOM 1590 C C . ILE A 1 201 ? 16.628 -31.680 13.641 1.00 40.38 201 ILE A C 1
ATOM 1592 O O . ILE A 1 201 ? 15.956 -31.179 12.711 1.00 40.38 201 ILE A O 1
#

Sequence (201 aa):
MAKKPPNSDDVIKAYNLCSKDIKDYYCELLSLLQNDSISDETAISYCFFKLEQASHRILYGGLVGVHHAEKTLAMQAVDEQHLTRQGFIDFCIKIFNDEDTKSNNINDSILSIIKSAEKVRDRVMHGKNIKPAEIRKEITVVLMYSTKLNDEIKRIAGFTPFGSMKGFKGRSKSLNEKTTKWLLKGLGFTNTKTVKNSLSI

Secondary structure (DSSP, 8-state):
-PPPPTTHHHHHHHHHHS-HHHHHHTTTHHHHHH-TTS-HHHHHHHHHHHHHHHHHHHHHHIIIIIS---HHHHHHHHHHS---HHHHHHHHHHHH--SS-GGGS--HHHHHHTHHHHHHHHHHHTT----HHHHHHHHHHHHHHHHHHHHHHHHHHS--TTS--TTTTTTPPPPPHHHHHHHHHHTT---S---------

pLDDT: mean 84.21, std 15.89, range [31.0, 96.12]